Protein AF-A0A1X7SKE8-F1 (afdb_monomer_lite)

Secondary structure (DSSP, 8-state):
-HHHHHHHHHHHTT-----SSS-EEEEEEE--THHHHHHHHHHHHHHHHTSS--------------------PPPP---SS-EEEEEEETTEEEEEEE--GGG--SSEEEEEE-TT----SHHHHHHHHHTTTHHHHHHHHHHHHH-PPPTT-EEEEE--TT-SSSEEEEEEPPPP-TTS-HHHHHHHHHHHHHHHHHHHHHTT-SEEEE--TTSSTT---HHHHHHHHHHHHHHHHHHHHHHHHHHHHHHHHHHHHHHHHHHHHHHHHHHHHHHHHHHHHHHHHHHHHHHHHHHHHHHTT-

InterPro domains:
  IPR002589 Macro domain [PF01661] (110-228)
  IPR002589 Macro domain [PS51154] (81-252)
  IPR002589 Macro domain [SM00506] (93-229)
  IPR043472 Macro domain-like [G3DSA:3.40.220.10] (76-251)
  IPR043472 Macro domain-like [SSF52949] (91-240)

Organism: Amphimedon queenslandica (NCBI:txid400682)

Foldseek 3Di:
DVVVLVVCLVVLVVDDADQDLFFFKWKKFADDCPVVVVVVCVVVVVVVVVPDDDDDDDDDDDDDDDDDDDDDDDDDDDDDAPKDWDDLDDRIIIITHGGRQQADQFQEEEAQAAQQLPQCDGRSVVLCVQQVNPSVVFSNVCCVVPNTADQLAKDKTASHHRRNHGIYIYQHAAADDPVADLVNRLVSLLSSLLNSVVVCVVVRIRMYMYGLHCVHPSVRDSSSSVVSNVVSVSCVVCVVVVVVVVVVVVVVVVVVVVVVVVVVVVVVVVVVVVVVVVVVVVVVVVVVVVVVVVVVVVVVPD

Structure (mmCIF, N/CA/C/O backbone):
data_AF-A0A1X7SKE8-F1
#
_entry.id   AF-A0A1X7SKE8-F1
#
loop_
_atom_site.group_PDB
_atom_site.id
_atom_site.type_symbol
_atom_site.label_atom_id
_atom_site.label_alt_id
_atom_site.label_comp_id
_atom_site.label_asym_id
_atom_site.label_entity_id
_atom_site.label_seq_id
_atom_site.pdbx_PDB_ins_code
_atom_site.Cartn_x
_atom_site.Cartn_y
_atom_site.Cartn_z
_atom_site.occupancy
_atom_site.B_iso_or_equiv
_atom_site.auth_seq_id
_atom_site.auth_comp_id
_atom_site.auth_asym_id
_atom_site.auth_atom_id
_atom_site.pdbx_PDB_model_num
ATOM 1 N N . MET A 1 1 ? 3.198 -5.959 21.316 1.00 28.91 1 MET A N 1
ATOM 2 C CA . MET A 1 1 ? 3.581 -5.026 20.228 1.00 28.91 1 MET A CA 1
ATOM 3 C C . MET A 1 1 ? 4.973 -5.373 19.716 1.00 28.91 1 MET A C 1
ATOM 5 O O . MET A 1 1 ? 5.085 -5.680 18.539 1.00 28.91 1 MET A O 1
ATOM 9 N N . PHE A 1 2 ? 5.978 -5.430 20.598 1.00 26.42 2 PHE A N 1
ATOM 10 C CA . PHE A 1 2 ? 7.333 -5.898 20.276 1.00 26.42 2 PHE A CA 1
ATOM 11 C C . PHE A 1 2 ? 7.382 -7.365 19.814 1.00 26.42 2 PHE A C 1
ATOM 13 O O . PHE A 1 2 ? 7.941 -7.626 18.758 1.00 26.42 2 PHE A O 1
ATOM 20 N N . ASP A 1 3 ? 6.666 -8.281 20.477 1.00 30.03 3 ASP A N 1
ATOM 21 C CA . ASP A 1 3 ? 6.666 -9.711 20.098 1.00 30.03 3 ASP A CA 1
ATOM 22 C C . ASP A 1 3 ? 6.175 -9.982 18.666 1.00 30.03 3 ASP A C 1
ATOM 24 O O . ASP A 1 3 ? 6.665 -10.882 17.991 1.00 30.03 3 ASP A O 1
ATOM 28 N N . LEU A 1 4 ? 5.213 -9.184 18.180 1.00 35.88 4 LEU A N 1
ATOM 29 C CA . LEU A 1 4 ? 4.688 -9.324 16.821 1.00 35.88 4 LEU A CA 1
ATOM 30 C C . LEU A 1 4 ? 5.750 -8.876 15.808 1.00 35.88 4 LEU A C 1
ATOM 32 O O . LEU A 1 4 ? 6.005 -9.582 14.840 1.00 35.88 4 LEU A O 1
ATOM 36 N N . LEU A 1 5 ? 6.384 -7.723 16.054 1.00 36.19 5 LEU A N 1
ATOM 37 C CA . LEU A 1 5 ? 7.442 -7.166 15.206 1.00 36.19 5 LEU A CA 1
ATOM 38 C C . LEU A 1 5 ? 8.697 -8.048 15.189 1.00 36.19 5 LEU A C 1
ATOM 40 O O . LEU A 1 5 ? 9.302 -8.200 14.135 1.00 36.19 5 LEU A O 1
ATOM 44 N N . GLU A 1 6 ? 9.056 -8.681 16.306 1.00 37.75 6 GLU A N 1
ATOM 45 C CA . GLU A 1 6 ? 10.169 -9.635 16.369 1.00 37.75 6 GLU A CA 1
ATOM 46 C C . GLU A 1 6 ? 9.855 -10.951 15.642 1.00 37.75 6 GLU A C 1
ATOM 48 O O . GLU A 1 6 ? 10.679 -11.438 14.861 1.00 37.75 6 GLU A O 1
ATOM 53 N N . GLU A 1 7 ? 8.646 -11.503 15.817 1.00 41.84 7 GLU A N 1
ATOM 54 C CA . GLU A 1 7 ? 8.201 -12.690 15.074 1.00 41.84 7 GLU A CA 1
ATOM 55 C C . GLU A 1 7 ? 8.150 -12.412 13.560 1.00 41.84 7 GLU A C 1
ATOM 57 O O . GLU A 1 7 ? 8.514 -13.268 12.744 1.00 41.84 7 GLU A O 1
ATOM 62 N N . PHE A 1 8 ? 7.755 -11.194 13.178 1.00 44.44 8 PHE A N 1
ATOM 63 C CA . PHE A 1 8 ? 7.803 -10.719 11.801 1.00 44.44 8 PHE A CA 1
ATOM 64 C C . PHE A 1 8 ? 9.234 -10.554 11.297 1.00 44.44 8 PHE A C 1
ATOM 66 O O . PHE A 1 8 ? 9.556 -11.144 10.270 1.00 44.44 8 PHE A O 1
ATOM 73 N N . GLY A 1 9 ? 10.102 -9.834 12.011 1.00 37.94 9 GLY A N 1
ATOM 74 C CA . GLY A 1 9 ? 11.501 -9.609 11.636 1.00 37.94 9 GLY A CA 1
ATOM 75 C C . GLY A 1 9 ? 12.272 -10.916 11.416 1.00 37.94 9 GLY A C 1
ATOM 76 O O . GLY A 1 9 ? 13.023 -11.046 10.445 1.00 37.94 9 GLY A O 1
ATOM 77 N N . GLY A 1 10 ? 12.014 -11.932 12.248 1.00 40.81 10 GLY A N 1
ATOM 78 C CA . GLY A 1 10 ? 12.597 -13.270 12.109 1.00 40.81 10 GLY A CA 1
ATOM 79 C C . GLY A 1 10 ? 12.171 -14.012 10.834 1.00 40.81 10 GLY A C 1
ATOM 80 O O . GLY A 1 10 ? 13.018 -14.580 10.141 1.00 40.81 10 GLY A O 1
ATOM 81 N N . LYS A 1 11 ? 10.879 -13.982 10.480 1.00 43.53 11 LYS A N 1
ATOM 82 C CA . LYS A 1 11 ? 10.348 -14.602 9.241 1.00 43.53 11 LYS A CA 1
ATOM 83 C C . LYS A 1 11 ? 10.699 -13.787 7.993 1.00 43.53 11 LYS A C 1
ATOM 85 O O . LYS A 1 11 ? 10.886 -14.311 6.895 1.00 43.53 11 LYS A O 1
ATOM 90 N N . TYR A 1 12 ? 10.830 -12.484 8.176 1.00 41.91 12 TYR A N 1
ATOM 91 C CA . TYR A 1 12 ? 11.083 -11.508 7.139 1.00 41.91 12 TYR A CA 1
ATOM 92 C C . TYR A 1 12 ? 12.527 -11.526 6.626 1.00 41.91 12 TYR A C 1
ATOM 94 O O . TYR A 1 12 ? 12.744 -11.506 5.415 1.00 41.91 12 TYR A O 1
ATOM 102 N N . ASN A 1 13 ? 13.517 -11.687 7.508 1.00 38.66 13 ASN A N 1
ATOM 103 C CA . ASN A 1 13 ? 14.918 -11.858 7.102 1.00 38.66 13 ASN A CA 1
ATOM 104 C C . ASN A 1 13 ? 15.153 -13.120 6.245 1.00 38.66 13 ASN A C 1
ATOM 106 O O . ASN A 1 13 ? 16.160 -13.221 5.549 1.00 38.66 13 ASN A O 1
ATOM 110 N N . GLN A 1 14 ? 14.204 -14.063 6.235 1.00 37.91 14 GLN A N 1
ATOM 111 C CA . GLN A 1 14 ? 14.220 -15.255 5.378 1.00 37.91 14 GLN A CA 1
ATOM 112 C C . GLN A 1 14 ? 13.554 -15.012 4.005 1.00 37.91 14 GLN A C 1
ATOM 114 O O . GLN A 1 14 ? 13.498 -15.898 3.142 1.00 37.91 14 GLN A O 1
ATOM 119 N N . CYS A 1 15 ? 13.035 -13.804 3.758 1.00 35.53 15 CYS A N 1
ATOM 120 C CA . CYS A 1 15 ? 12.368 -13.444 2.515 1.00 35.53 15 CYS A CA 1
ATOM 121 C C . CYS A 1 15 ? 13.351 -12.953 1.445 1.00 35.53 15 CYS A C 1
ATOM 123 O O . CYS A 1 15 ? 13.659 -11.771 1.330 1.00 35.53 15 CYS A O 1
ATOM 125 N N . HIS A 1 16 ? 13.767 -13.857 0.556 1.00 36.00 16 HIS A N 1
ATOM 126 C CA . HIS A 1 16 ? 14.410 -13.462 -0.699 1.00 36.00 16 HIS A CA 1
ATOM 127 C C . HIS A 1 16 ? 13.396 -12.793 -1.643 1.00 36.00 16 HIS A C 1
ATOM 129 O O . HIS A 1 16 ? 12.552 -13.463 -2.250 1.00 36.00 16 HIS A O 1
ATOM 135 N N . PHE A 1 17 ? 13.498 -11.469 -1.788 1.00 38.03 17 PHE A N 1
ATOM 136 C CA . PHE A 1 17 ? 12.816 -10.700 -2.829 1.00 38.03 17 PHE A CA 1
ATOM 137 C C . PHE A 1 17 ? 13.559 -10.879 -4.156 1.00 38.03 17 PHE A C 1
ATOM 139 O O . PHE A 1 17 ? 14.723 -10.501 -4.283 1.00 38.03 17 PHE A O 1
ATOM 146 N N . SER A 1 18 ? 12.915 -11.500 -5.139 1.00 30.84 18 SER A N 1
ATOM 147 C CA . SER A 1 18 ? 13.420 -11.619 -6.511 1.00 30.84 18 SER A CA 1
ATOM 148 C C . SER A 1 18 ? 12.557 -10.736 -7.410 1.00 30.84 18 SER A C 1
ATOM 150 O O . SER A 1 18 ? 11.335 -10.711 -7.261 1.00 30.84 18 SER A O 1
ATOM 152 N N . CYS A 1 19 ? 13.209 -9.977 -8.288 1.00 35.41 19 CYS A N 1
ATOM 153 C CA . CYS A 1 19 ? 12.626 -8.900 -9.089 1.00 35.41 19 CYS A CA 1
ATOM 154 C C . CYS A 1 19 ? 12.130 -9.370 -10.460 1.00 35.41 19 CYS A C 1
ATOM 156 O O . CYS A 1 19 ? 12.255 -8.638 -11.434 1.00 35.41 19 CYS A O 1
ATOM 158 N N . ASP A 1 20 ? 11.561 -10.569 -10.516 1.00 31.12 20 ASP A N 1
ATOM 159 C CA . ASP A 1 20 ? 10.885 -11.085 -11.705 1.00 31.12 20 ASP A CA 1
ATOM 160 C C . ASP A 1 20 ? 9.368 -11.080 -11.512 1.00 31.12 20 ASP A C 1
ATOM 162 O O . ASP A 1 20 ? 8.872 -10.896 -10.399 1.00 31.12 20 ASP A O 1
ATOM 166 N N . GLU A 1 21 ? 8.631 -11.364 -12.591 1.00 34.34 21 GLU A N 1
ATOM 167 C CA . GLU A 1 21 ? 7.167 -11.557 -12.674 1.00 34.34 21 GLU A CA 1
ATOM 168 C C . GLU A 1 21 ? 6.564 -12.438 -11.545 1.00 34.34 21 GLU A C 1
ATOM 170 O O . GLU A 1 21 ? 5.356 -12.459 -11.334 1.00 34.34 21 GLU A O 1
ATOM 175 N N . LYS A 1 22 ? 7.409 -13.139 -10.774 1.00 31.89 22 LYS A N 1
ATOM 176 C CA . LYS A 1 22 ? 7.117 -13.936 -9.571 1.00 31.89 22 LYS A CA 1
ATOM 177 C C . LYS A 1 22 ? 7.475 -13.193 -8.270 1.00 31.89 22 LYS A C 1
ATOM 179 O O . LYS A 1 22 ? 8.206 -13.737 -7.429 1.00 31.89 22 LYS A O 1
ATOM 184 N N . ALA A 1 23 ? 6.992 -11.961 -8.110 1.00 33.59 23 ALA A N 1
ATOM 185 C CA . ALA A 1 23 ? 7.205 -11.166 -6.902 1.00 33.59 23 ALA A CA 1
ATOM 186 C C . ALA A 1 23 ? 6.620 -11.859 -5.653 1.00 33.59 23 ALA A C 1
ATOM 188 O O . ALA A 1 23 ? 5.683 -12.653 -5.723 1.00 33.59 23 ALA A O 1
ATOM 189 N N . ARG A 1 24 ? 7.166 -11.578 -4.464 1.00 39.31 24 ARG A N 1
ATOM 190 C CA . ARG A 1 24 ? 6.436 -11.904 -3.235 1.00 39.31 24 ARG A CA 1
ATOM 191 C C . ARG A 1 24 ? 5.356 -10.844 -3.038 1.00 39.31 24 ARG A C 1
ATOM 193 O O . ARG A 1 24 ? 5.670 -9.670 -2.876 1.00 39.31 24 ARG A O 1
ATOM 200 N N . VAL A 1 25 ? 4.108 -11.271 -3.145 1.00 42.34 25 VAL A N 1
ATOM 201 C CA . VAL A 1 25 ? 2.903 -10.472 -2.987 1.00 42.34 25 VAL A CA 1
ATOM 202 C C . VAL A 1 25 ? 2.516 -10.461 -1.517 1.00 42.34 25 VAL A C 1
ATOM 204 O O . VAL A 1 25 ? 2.346 -11.516 -0.896 1.00 42.34 25 VAL A O 1
ATOM 207 N N . VAL A 1 26 ? 2.325 -9.263 -0.978 1.00 45.09 26 VAL A N 1
ATOM 208 C CA . VAL A 1 26 ? 1.624 -9.082 0.289 1.00 45.09 26 VAL A CA 1
ATOM 209 C C . VAL A 1 26 ? 0.155 -8.857 -0.049 1.00 45.09 26 VAL A C 1
ATOM 211 O O . VAL A 1 26 ? -0.231 -7.788 -0.515 1.00 45.09 26 VAL A O 1
ATOM 214 N N . LYS A 1 27 ? -0.669 -9.891 0.128 1.00 42.09 27 LYS A N 1
ATOM 215 C CA . LYS A 1 27 ? -2.122 -9.809 -0.030 1.00 42.09 27 LYS A CA 1
ATOM 216 C C . LYS A 1 27 ? -2.736 -9.482 1.323 1.00 42.09 27 LYS A C 1
ATOM 218 O O . LYS A 1 27 ? -2.709 -10.303 2.241 1.00 42.09 27 LYS A O 1
ATOM 223 N N . ILE A 1 28 ? -3.327 -8.303 1.425 1.00 47.75 28 ILE A N 1
ATOM 224 C CA . ILE A 1 28 ? -4.231 -7.955 2.512 1.00 47.75 28 ILE A CA 1
ATOM 225 C C . ILE A 1 28 ? -5.622 -8.430 2.106 1.00 47.75 28 ILE A C 1
ATOM 227 O O . ILE A 1 28 ? -6.115 -8.089 1.031 1.00 47.75 28 ILE A O 1
ATOM 231 N N . VAL A 1 29 ? -6.249 -9.238 2.957 1.00 35.53 29 VAL A N 1
ATOM 232 C CA . VAL A 1 29 ? -7.683 -9.534 2.881 1.00 35.53 29 VAL A CA 1
ATOM 233 C C . VAL A 1 29 ? -8.324 -8.888 4.105 1.00 35.53 29 VAL A C 1
ATOM 235 O O . VAL A 1 29 ? -8.067 -9.295 5.236 1.00 35.53 29 VAL A O 1
ATOM 238 N N . SER A 1 30 ? -9.126 -7.865 3.860 1.00 30.94 30 SER A N 1
ATOM 239 C CA . SER A 1 30 ? -9.882 -7.046 4.803 1.00 30.94 30 SER A CA 1
ATOM 240 C C . SER A 1 30 ? -11.360 -7.005 4.381 1.00 30.94 30 SER A C 1
ATOM 242 O O . SER A 1 30 ? -11.772 -6.184 3.580 1.00 30.94 30 SER A O 1
ATOM 244 N N . MET A 1 31 ? -12.210 -7.898 4.889 1.00 29.83 31 MET A N 1
ATOM 245 C CA . MET A 1 31 ? -13.669 -7.831 4.654 1.00 29.83 31 MET A CA 1
ATOM 246 C C . MET A 1 31 ? -14.382 -7.920 6.008 1.00 29.83 31 MET A C 1
ATOM 248 O O . MET A 1 31 ? -14.026 -8.786 6.795 1.00 29.83 31 MET A O 1
ATOM 252 N N . SER A 1 32 ? -15.401 -7.137 6.388 1.00 30.25 32 SER A N 1
ATOM 253 C CA . SER A 1 32 ? -16.322 -6.241 5.674 1.00 30.25 32 SER A CA 1
ATOM 254 C C . SER A 1 32 ? -16.848 -5.144 6.620 1.00 30.25 32 SER A C 1
ATOM 256 O O . SER A 1 32 ? -17.012 -5.376 7.820 1.00 30.25 32 SER A O 1
ATOM 258 N N . SER A 1 33 ? -17.266 -4.016 6.040 1.00 39.44 33 SER A N 1
ATOM 259 C CA . SER A 1 33 ? -18.026 -2.914 6.663 1.00 39.44 33 SER A CA 1
ATOM 260 C C . SER A 1 33 ? -19.335 -3.327 7.372 1.00 39.44 33 SER A C 1
ATOM 262 O O . SER A 1 33 ? -19.957 -2.491 8.009 1.00 39.44 33 SER A O 1
ATOM 264 N N . ARG A 1 34 ? -19.770 -4.600 7.345 1.00 33.16 34 ARG A N 1
ATOM 265 C CA . ARG A 1 34 ? -21.007 -5.037 8.029 1.00 33.16 34 ARG A CA 1
ATOM 266 C C . ARG A 1 34 ? -20.890 -5.066 9.549 1.00 33.16 34 ARG A C 1
ATOM 268 O O . ARG A 1 34 ? -21.884 -4.812 10.219 1.00 33.16 34 ARG A O 1
ATOM 275 N N . GLN A 1 35 ? -19.705 -5.347 10.094 1.00 33.34 35 GLN A N 1
ATOM 276 C CA . GLN A 1 35 ? -19.490 -5.268 11.545 1.00 33.34 35 GLN A CA 1
ATOM 277 C C . GLN A 1 35 ? -19.329 -3.817 12.015 1.00 33.34 35 GLN A C 1
ATOM 279 O O . GLN A 1 35 ? -19.747 -3.503 13.123 1.00 33.34 35 GLN A O 1
ATOM 284 N N . PHE A 1 36 ? -18.825 -2.928 11.151 1.00 31.19 36 PHE A N 1
ATOM 285 C CA . PHE A 1 36 ? -18.771 -1.487 11.401 1.00 31.19 36 PHE A CA 1
ATOM 286 C C . PHE A 1 36 ? -20.164 -0.848 11.320 1.00 31.19 36 PHE A C 1
ATOM 288 O O . PHE A 1 36 ? -20.538 -0.108 12.219 1.00 31.19 36 PHE A O 1
ATOM 295 N N . ASP A 1 37 ? -20.984 -1.215 10.330 1.00 36.59 37 ASP A N 1
ATOM 296 C CA . ASP A 1 37 ? -22.371 -0.749 10.221 1.00 36.59 37 ASP A CA 1
ATOM 297 C C . ASP A 1 37 ? -23.258 -1.321 11.340 1.00 36.59 37 ASP A C 1
ATOM 299 O O . ASP A 1 37 ? -24.112 -0.607 11.854 1.00 36.59 37 ASP A O 1
ATOM 303 N N . GLN A 1 38 ? -23.039 -2.569 11.785 1.00 33.25 38 GLN A N 1
ATOM 304 C CA . GLN A 1 38 ? -23.722 -3.130 12.963 1.00 33.25 38 GLN A CA 1
ATOM 305 C C . GLN A 1 38 ? -23.263 -2.488 14.274 1.00 33.25 38 GLN A C 1
ATOM 307 O O . GLN A 1 38 ? -24.112 -2.201 15.109 1.00 33.25 38 GLN A O 1
ATOM 312 N N . ALA A 1 39 ? -21.963 -2.240 14.466 1.00 33.50 39 ALA A N 1
ATOM 313 C CA . ALA A 1 39 ? -21.454 -1.556 15.656 1.00 33.50 39 ALA A CA 1
ATOM 314 C C . ALA A 1 39 ? -21.922 -0.096 15.694 1.00 33.50 39 ALA A C 1
ATOM 316 O O . ALA A 1 39 ? -22.431 0.355 16.713 1.00 33.50 39 ALA A O 1
ATOM 317 N N . ARG A 1 40 ? -21.863 0.614 14.563 1.00 35.94 40 ARG A N 1
ATOM 318 C CA . ARG A 1 40 ? -22.383 1.976 14.411 1.00 35.94 40 ARG A CA 1
ATOM 319 C C . ARG A 1 40 ? -23.893 2.023 14.616 1.00 35.94 40 ARG A C 1
ATOM 321 O O . ARG A 1 40 ? -24.355 2.906 15.324 1.00 35.94 40 ARG A O 1
ATOM 328 N N . LYS A 1 41 ? -24.659 1.065 14.083 1.00 37.09 41 LYS A N 1
ATOM 329 C CA . LYS A 1 41 ? -26.106 0.951 14.323 1.00 37.09 41 LYS A CA 1
ATOM 330 C C . LYS A 1 41 ? -26.420 0.639 15.790 1.00 37.09 41 LYS A C 1
ATOM 332 O O . LYS A 1 41 ? -27.247 1.320 16.363 1.00 37.09 41 LYS A O 1
ATOM 337 N N . LEU A 1 42 ? -25.695 -0.274 16.439 1.00 36.72 42 LEU A N 1
ATOM 338 C CA . LEU A 1 42 ? -25.847 -0.576 17.873 1.00 36.72 42 LEU A CA 1
ATOM 339 C C . LEU A 1 42 ? -25.483 0.608 18.782 1.00 36.72 42 LEU A C 1
ATOM 341 O O . LEU A 1 42 ? -26.086 0.775 19.838 1.00 36.72 42 LEU A O 1
ATOM 345 N N . ILE A 1 43 ? -24.505 1.424 18.385 1.00 38.22 43 ILE A N 1
ATOM 346 C CA . ILE A 1 43 ? -24.118 2.652 19.093 1.00 38.22 43 ILE A CA 1
ATOM 347 C C . ILE A 1 43 ? -25.151 3.760 18.845 1.00 38.22 43 ILE A C 1
ATOM 349 O O . ILE A 1 43 ? -25.570 4.421 19.787 1.00 38.22 43 ILE A O 1
ATOM 353 N N . THR A 1 44 ? -25.629 3.920 17.608 1.00 38.03 44 THR A N 1
ATOM 354 C CA . THR A 1 44 ? -26.649 4.924 17.249 1.00 38.03 44 THR A CA 1
ATOM 355 C C . THR A 1 44 ? -28.008 4.590 17.880 1.00 38.03 44 THR A C 1
ATOM 357 O O . THR A 1 44 ? -28.675 5.483 18.391 1.00 38.03 44 THR A O 1
ATOM 360 N N . ASP A 1 45 ? -28.381 3.308 17.929 1.00 40.97 45 ASP A N 1
ATOM 361 C CA . ASP A 1 45 ? -29.610 2.817 18.565 1.00 40.97 45 ASP A CA 1
ATOM 362 C C . ASP A 1 45 ? -29.537 2.942 20.102 1.00 40.97 45 ASP A C 1
ATOM 364 O O . ASP A 1 45 ? -30.551 3.205 20.744 1.00 40.97 45 ASP A O 1
ATOM 368 N N . ARG A 1 46 ? -28.341 2.830 20.709 1.00 39.69 46 ARG A N 1
ATOM 369 C CA . ARG A 1 46 ? -28.128 3.114 22.144 1.00 39.69 46 ARG A CA 1
ATOM 370 C C . ARG A 1 46 ? -28.222 4.602 22.472 1.00 39.69 46 ARG A C 1
ATOM 372 O O . ARG A 1 46 ? -28.877 4.949 23.444 1.00 39.69 46 ARG A O 1
ATOM 379 N N . LEU A 1 47 ? -27.649 5.467 21.636 1.00 38.03 47 LEU A N 1
ATOM 380 C CA . LEU A 1 47 ? -27.733 6.925 21.795 1.00 38.03 47 LEU A CA 1
ATOM 381 C C . LEU A 1 47 ? -29.154 7.466 21.540 1.00 38.03 47 LEU A C 1
ATOM 383 O O . LEU A 1 47 ? -29.541 8.481 22.111 1.00 38.03 47 LEU A O 1
ATOM 387 N N . ALA A 1 48 ? -29.953 6.785 20.711 1.00 41.31 48 ALA A N 1
ATOM 388 C CA . ALA A 1 48 ? -31.373 7.092 20.523 1.00 41.31 48 ALA A CA 1
ATOM 389 C C . ALA A 1 48 ? -32.269 6.521 21.643 1.00 41.31 48 ALA A C 1
ATOM 391 O O . ALA A 1 48 ? -33.341 7.066 21.904 1.00 41.31 48 ALA A O 1
ATOM 392 N N . GLY A 1 49 ? -31.830 5.447 22.309 1.00 37.19 49 GLY A N 1
ATOM 393 C CA . GLY A 1 49 ? -32.540 4.782 23.406 1.00 37.19 49 GLY A CA 1
ATOM 394 C C . GLY A 1 49 ? -32.413 5.463 24.775 1.00 37.19 49 GLY A C 1
ATOM 395 O O . GLY A 1 49 ? -33.203 5.170 25.664 1.00 37.19 49 GLY A O 1
ATOM 396 N N . GLU A 1 50 ? -31.496 6.418 24.953 1.00 38.41 50 GLU A N 1
ATOM 397 C CA . GLU A 1 50 ? -31.327 7.176 26.211 1.00 38.41 50 GLU A CA 1
ATOM 398 C C . GLU A 1 50 ? -32.389 8.276 26.432 1.00 38.41 50 GLU A C 1
ATOM 400 O O . GLU A 1 50 ? -32.279 9.104 27.335 1.00 38.41 50 GLU A O 1
ATOM 405 N N . LYS A 1 51 ? -33.479 8.254 25.654 1.00 38.03 51 LYS A N 1
ATOM 406 C CA . LYS A 1 51 ? -34.718 8.981 25.955 1.00 38.03 51 LYS A CA 1
ATOM 407 C C . LYS A 1 51 ? -35.888 8.036 26.228 1.00 38.03 51 LYS A C 1
ATOM 409 O O . LYS A 1 51 ? -36.945 8.225 25.641 1.00 38.03 51 LYS A O 1
ATOM 414 N N . GLN A 1 52 ? -35.744 7.062 27.124 1.00 33.50 52 GLN A N 1
ATOM 415 C CA . GLN A 1 52 ? -36.865 6.637 27.971 1.00 33.50 52 GLN A CA 1
ATOM 416 C C . GLN A 1 52 ? -36.436 5.679 29.088 1.00 33.50 52 GLN A C 1
ATOM 418 O O . GLN A 1 52 ? -35.788 4.668 28.854 1.00 33.50 52 GLN A O 1
ATOM 423 N N . GLU A 1 53 ? -36.918 6.021 30.284 1.00 31.05 53 GLU A N 1
ATOM 424 C CA . GLU A 1 53 ? -37.251 5.123 31.396 1.00 31.05 53 GLU A CA 1
ATOM 425 C C . GLU A 1 53 ? -36.124 4.660 32.331 1.00 31.05 53 GLU A C 1
ATOM 427 O O . GLU A 1 53 ? -35.605 3.548 32.299 1.00 31.05 53 GLU A O 1
ATOM 432 N N . ASP A 1 54 ? -35.895 5.532 33.314 1.00 29.44 54 ASP A N 1
ATOM 433 C CA . ASP A 1 54 ? -35.945 5.167 34.730 1.00 29.44 54 ASP A CA 1
ATOM 434 C C . ASP A 1 54 ? -37.174 4.282 35.039 1.00 29.44 54 ASP A C 1
ATOM 436 O O . ASP A 1 54 ? -38.312 4.720 34.845 1.00 29.44 54 ASP A O 1
ATOM 440 N N . LYS A 1 55 ? -36.943 3.051 35.523 1.00 33.19 55 LYS A N 1
ATOM 441 C CA . LYS A 1 55 ? -37.440 2.557 36.827 1.00 33.19 55 LYS A CA 1
ATOM 442 C C . LYS A 1 55 ? -37.198 1.058 37.034 1.00 33.19 55 LYS A C 1
ATOM 444 O O . LYS A 1 55 ? -37.742 0.229 36.317 1.00 33.19 55 LYS A O 1
ATOM 449 N N . THR A 1 56 ? -36.534 0.757 38.160 1.00 29.31 56 THR A N 1
ATOM 450 C CA . THR A 1 56 ? -36.713 -0.419 39.055 1.00 29.31 56 THR A CA 1
ATOM 451 C C . THR A 1 56 ? -36.508 -1.824 38.456 1.00 29.31 56 THR A C 1
ATOM 453 O O . THR A 1 56 ? -37.117 -2.191 37.472 1.00 29.31 56 THR A O 1
ATOM 456 N N . GLY A 1 57 ? -35.751 -2.765 39.017 1.00 28.28 57 GLY A N 1
ATOM 457 C CA . GLY A 1 57 ? -35.213 -2.953 40.357 1.00 28.28 57 GLY A CA 1
ATOM 458 C C . GLY A 1 57 ? -35.258 -4.456 40.705 1.00 28.28 57 GLY A C 1
ATOM 459 O O . GLY A 1 57 ? -36.237 -5.127 40.398 1.00 28.28 57 GLY A O 1
ATOM 460 N N . LYS A 1 58 ? -34.224 -4.921 41.424 1.00 30.28 58 LYS A N 1
ATOM 461 C CA . LYS A 1 58 ? -34.096 -6.166 42.227 1.00 30.28 58 LYS A CA 1
ATOM 462 C C . LYS A 1 58 ? -33.646 -7.493 41.570 1.00 30.28 58 LYS A C 1
ATOM 464 O O . LYS A 1 58 ? -34.426 -8.243 41.003 1.00 30.28 58 LYS A O 1
ATOM 469 N N . ASN A 1 59 ? -32.373 -7.799 41.860 1.00 28.14 59 ASN A N 1
ATOM 470 C CA . ASN A 1 59 ? -31.781 -9.004 42.478 1.00 28.14 59 ASN A CA 1
ATOM 471 C C . ASN A 1 59 ? -32.334 -10.409 42.176 1.00 28.14 59 ASN A C 1
ATOM 473 O O . ASN A 1 59 ? -33.471 -10.718 42.526 1.00 28.14 59 ASN A O 1
ATOM 477 N N . LYS A 1 60 ? -31.405 -11.330 41.860 1.00 30.20 60 LYS A N 1
ATOM 478 C CA . LYS A 1 60 ? -31.076 -12.475 42.739 1.00 30.20 60 LYS A CA 1
ATOM 479 C C . LYS A 1 60 ? -29.732 -13.135 42.394 1.00 30.20 60 LYS A C 1
ATOM 481 O O . LYS A 1 60 ? -29.318 -13.186 41.243 1.00 30.20 60 LYS A O 1
ATOM 486 N N . GLU A 1 61 ? -29.082 -13.602 43.455 1.00 26.78 61 GLU A N 1
ATOM 487 C CA . GLU A 1 61 ? -27.782 -14.271 43.539 1.00 26.78 61 GLU A CA 1
ATOM 488 C C . GLU A 1 61 ? -27.757 -15.675 42.906 1.00 26.78 61 GLU A C 1
ATOM 490 O O . GLU A 1 61 ? -28.774 -16.366 42.857 1.00 26.78 61 GLU A O 1
ATOM 495 N N . GLY A 1 62 ? -26.556 -16.141 42.538 1.00 27.27 62 GLY A N 1
ATOM 496 C CA . GLY A 1 62 ? -26.269 -17.542 42.210 1.00 27.27 62 GLY A CA 1
ATOM 497 C C . GLY A 1 62 ? -24.764 -17.821 42.101 1.00 27.27 62 GLY A C 1
ATOM 498 O O . GLY A 1 62 ? -24.092 -17.286 41.229 1.00 27.27 62 GLY A O 1
ATOM 499 N N . LYS A 1 63 ? -24.249 -18.636 43.029 1.00 26.70 63 LYS A N 1
ATOM 500 C CA . LYS A 1 63 ? -22.839 -18.983 43.303 1.00 26.70 63 LYS A CA 1
ATOM 501 C C . LYS A 1 63 ? -22.153 -19.894 42.265 1.00 26.70 63 LYS A C 1
ATOM 503 O O . LYS A 1 63 ? -22.790 -20.779 41.709 1.00 26.70 63 LYS A O 1
ATOM 508 N N . GLY A 1 64 ? -20.811 -19.820 42.268 1.00 23.91 64 GLY A N 1
ATOM 509 C CA . GLY A 1 64 ? -19.864 -20.939 42.066 1.00 23.91 64 GLY A CA 1
ATOM 510 C C . GLY A 1 64 ? -19.307 -21.064 40.643 1.00 23.91 64 GLY A C 1
ATOM 511 O O . GLY A 1 64 ? -20.054 -20.976 39.686 1.00 23.91 64 GLY A O 1
ATOM 512 N N . GLY A 1 65 ? -18.021 -21.282 40.377 1.00 24.11 65 GLY A N 1
ATOM 513 C CA . GLY A 1 65 ? -16.832 -21.544 41.183 1.00 24.11 65 GLY A CA 1
ATOM 514 C C . GLY A 1 65 ? -15.714 -22.031 40.238 1.00 24.11 65 GLY A C 1
ATOM 515 O O . GLY A 1 65 ? -16.002 -22.499 39.141 1.00 24.11 65 GLY A O 1
ATOM 516 N N . GLY A 1 66 ? -14.452 -21.951 40.673 1.00 24.48 66 GLY A N 1
ATOM 517 C CA . GLY A 1 66 ? -13.338 -22.718 40.093 1.00 24.48 66 GLY A CA 1
ATOM 518 C C . GLY A 1 66 ? -12.426 -21.962 39.121 1.00 24.48 66 GLY A C 1
ATOM 519 O O . GLY A 1 66 ? -12.706 -21.854 37.933 1.00 24.48 66 GLY A O 1
ATOM 520 N N . GLY A 1 67 ? -11.283 -21.493 39.625 1.00 25.22 67 GLY A N 1
ATOM 521 C CA . GLY A 1 67 ? -10.195 -20.963 38.805 1.00 25.22 67 GLY A CA 1
ATOM 522 C C . GLY A 1 67 ? -9.239 -22.037 38.272 1.00 25.22 67 GLY A C 1
ATOM 523 O O . GLY A 1 67 ? -9.124 -23.114 38.853 1.00 25.22 67 GLY A O 1
ATOM 524 N N . LYS A 1 68 ? -8.505 -21.694 37.204 1.00 26.52 68 LYS A N 1
ATOM 525 C CA . LYS A 1 68 ? -7.052 -21.915 37.028 1.00 26.52 68 LYS A CA 1
ATOM 526 C C . LYS A 1 68 ? -6.587 -21.419 35.649 1.00 26.52 68 LYS A C 1
ATOM 528 O O . LYS A 1 68 ? -6.996 -21.970 34.639 1.00 26.52 68 LYS A O 1
ATOM 533 N N . GLY A 1 69 ? -5.676 -20.441 35.665 1.00 27.58 69 GLY A N 1
ATOM 534 C CA . GLY A 1 69 ? -4.368 -20.495 34.989 1.00 27.58 69 GLY A CA 1
ATOM 535 C C . GLY A 1 69 ? -4.288 -20.400 33.451 1.00 27.58 69 GLY A C 1
ATOM 536 O O . GLY A 1 69 ? -4.929 -21.185 32.762 1.00 27.58 69 GLY A O 1
ATOM 537 N N . PRO A 1 70 ? -3.442 -19.507 32.898 1.00 35.84 70 PRO A N 1
ATOM 538 C CA . PRO A 1 70 ? -3.399 -19.176 31.476 1.00 35.84 70 PRO A CA 1
ATOM 539 C C . PRO A 1 70 ? -2.475 -20.100 30.664 1.00 35.84 70 PRO A C 1
ATOM 541 O O . PRO A 1 70 ? -1.546 -20.706 31.193 1.00 35.84 70 PRO A O 1
ATOM 544 N N . GLY A 1 71 ? -2.683 -20.121 29.345 1.00 27.19 71 GLY A N 1
ATOM 545 C CA . GLY A 1 71 ? -1.675 -20.551 28.375 1.00 27.19 71 GLY A CA 1
ATOM 546 C C . GLY A 1 71 ? -2.119 -21.691 27.463 1.00 27.19 71 GLY A C 1
ATOM 547 O O . GLY A 1 71 ? -2.266 -22.830 27.899 1.00 27.19 71 GLY A O 1
ATOM 548 N N . LYS A 1 72 ? -2.253 -21.389 26.166 1.00 29.52 72 LYS A N 1
ATOM 549 C CA . LYS A 1 72 ? -1.786 -22.242 25.060 1.00 29.52 72 LYS A CA 1
ATOM 550 C C . LYS A 1 72 ? -1.809 -21.439 23.763 1.00 29.52 72 LYS A C 1
ATOM 552 O O . LYS A 1 72 ? -2.845 -20.924 23.355 1.00 29.52 72 LYS A O 1
ATOM 557 N N . GLY A 1 73 ? -0.610 -21.292 23.206 1.00 26.16 73 GLY A N 1
ATOM 558 C CA . GLY A 1 73 ? -0.281 -20.419 22.094 1.00 26.16 73 GLY A CA 1
ATOM 559 C C . GLY A 1 73 ? -0.911 -20.804 20.762 1.00 26.16 73 GLY A C 1
ATOM 560 O O . GLY A 1 73 ? -1.549 -21.848 20.598 1.00 26.16 73 GLY A O 1
ATOM 561 N N . ALA A 1 74 ? -0.706 -19.894 19.816 1.00 27.84 74 ALA A N 1
ATOM 562 C CA . ALA A 1 74 ? -1.085 -20.017 18.423 1.00 27.84 74 ALA A CA 1
ATOM 563 C C . ALA A 1 74 ? -0.675 -21.384 17.848 1.00 27.84 74 ALA A C 1
ATOM 565 O O . ALA A 1 74 ? 0.476 -21.809 17.949 1.00 27.84 74 ALA A O 1
ATOM 566 N N . LYS A 1 75 ? -1.636 -22.085 17.239 1.00 25.94 75 LYS A N 1
ATOM 567 C CA . LYS A 1 75 ? -1.390 -23.332 16.508 1.00 25.94 75 LYS A CA 1
ATOM 568 C C . LYS A 1 75 ? -0.983 -23.012 15.072 1.00 25.94 75 LYS A C 1
ATOM 570 O O . LYS A 1 75 ? -1.751 -22.403 14.333 1.00 25.94 75 LYS A O 1
ATOM 575 N N . ILE A 1 76 ? 0.197 -23.482 14.682 1.00 32.50 76 ILE A N 1
ATOM 576 C CA . ILE A 1 76 ? 0.714 -23.444 13.312 1.00 32.50 76 ILE A CA 1
ATOM 577 C C . ILE A 1 76 ? 0.318 -24.751 12.614 1.00 32.50 76 ILE A C 1
ATOM 579 O O . ILE A 1 76 ? 0.514 -25.835 13.162 1.00 32.50 76 ILE A O 1
ATOM 583 N N . SER A 1 77 ? -0.226 -24.661 11.400 1.00 28.50 77 SER A N 1
ATOM 584 C CA . SER A 1 77 ? -0.393 -25.805 10.500 1.00 28.50 77 SER A CA 1
ATOM 585 C C . SER A 1 77 ? 0.353 -25.509 9.205 1.00 28.50 77 SER A C 1
ATOM 587 O O . SER A 1 77 ? 0.004 -24.581 8.478 1.00 28.50 77 SER A O 1
ATOM 589 N N . THR A 1 78 ? 1.415 -26.267 8.946 1.00 27.23 78 THR A N 1
ATOM 590 C CA . THR A 1 78 ? 2.229 -26.183 7.735 1.00 27.23 78 THR A CA 1
ATOM 591 C C . THR A 1 78 ? 1.745 -27.218 6.726 1.00 27.23 78 THR A C 1
ATOM 593 O O . THR A 1 78 ? 1.857 -28.420 6.956 1.00 27.23 78 THR A O 1
ATOM 596 N N . LYS A 1 79 ? 1.241 -26.769 5.571 1.00 27.11 79 LYS A N 1
ATOM 597 C CA . LYS A 1 79 ? 1.237 -27.583 4.350 1.00 27.11 79 LYS A CA 1
ATOM 598 C C . LYS A 1 79 ? 1.649 -26.748 3.139 1.00 27.11 79 LYS A C 1
ATOM 600 O O . LYS A 1 79 ? 1.336 -25.571 3.016 1.00 27.11 79 LYS A O 1
ATOM 605 N N . THR A 1 80 ? 2.427 -27.426 2.310 1.00 30.69 80 THR A N 1
ATOM 606 C CA . THR A 1 80 ? 3.214 -27.045 1.134 1.00 30.69 80 THR A CA 1
ATOM 607 C C . THR A 1 80 ? 2.508 -26.153 0.108 1.00 30.69 80 THR A C 1
ATOM 609 O O . THR A 1 80 ? 1.432 -26.487 -0.378 1.00 30.69 80 THR A O 1
ATOM 612 N N . GLY A 1 81 ? 3.196 -25.064 -0.255 1.00 37.62 81 GLY A N 1
ATOM 613 C CA . GLY A 1 81 ? 2.761 -23.983 -1.146 1.00 37.62 81 GLY A CA 1
ATOM 614 C C . GLY A 1 81 ? 3.004 -22.651 -0.436 1.00 37.62 81 GLY A C 1
ATOM 615 O O . GLY A 1 81 ? 2.090 -22.143 0.195 1.00 37.62 81 GLY A O 1
ATOM 616 N N . SER A 1 82 ? 4.255 -22.166 -0.424 1.00 49.12 82 SER A N 1
ATOM 617 C CA . SER A 1 82 ? 4.827 -21.217 0.559 1.00 49.12 82 SER A CA 1
ATOM 618 C C . SER A 1 82 ? 4.123 -19.847 0.629 1.00 49.12 82 SER A C 1
ATOM 620 O O . SER A 1 82 ? 4.620 -18.836 0.126 1.00 49.12 82 SER A O 1
ATOM 622 N N . SER A 1 83 ? 2.943 -19.830 1.233 1.00 49.72 83 SER A N 1
ATOM 623 C CA . SER A 1 83 ? 2.164 -18.659 1.592 1.00 49.72 83 SER A CA 1
ATOM 624 C C . SER A 1 83 ? 2.046 -18.668 3.104 1.00 49.72 83 SER A C 1
ATOM 626 O O . SER A 1 83 ? 1.423 -19.559 3.678 1.00 49.72 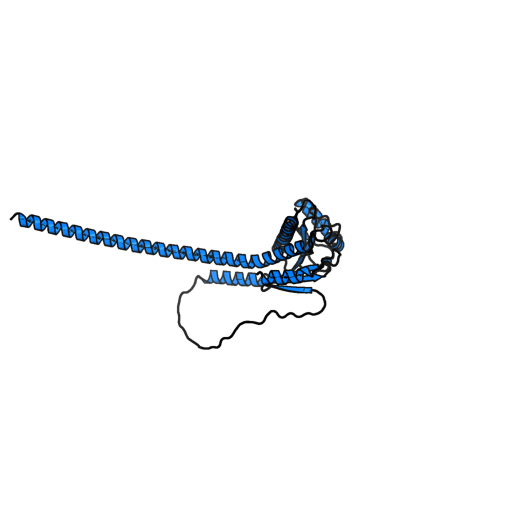83 SER A O 1
ATOM 628 N N . GLU A 1 84 ? 2.632 -17.671 3.746 1.00 56.50 84 GLU A N 1
ATOM 629 C CA . GLU A 1 84 ? 2.492 -17.462 5.175 1.00 56.50 84 GLU A CA 1
ATOM 630 C C . GLU A 1 84 ? 1.328 -16.518 5.425 1.00 56.50 84 GLU A C 1
ATOM 632 O O . GLU A 1 84 ? 1.152 -15.494 4.765 1.00 56.50 84 GLU A O 1
ATOM 637 N N . VAL A 1 85 ? 0.482 -16.908 6.364 1.00 60.41 85 VAL A N 1
ATOM 638 C CA . VAL A 1 85 ? -0.704 -16.163 6.749 1.00 60.41 85 VAL A CA 1
ATOM 639 C C . VAL A 1 85 ? -0.502 -15.701 8.174 1.00 60.41 85 VAL A C 1
ATOM 641 O O . VAL A 1 85 ? -0.285 -16.528 9.058 1.00 60.41 85 VAL A O 1
ATOM 644 N N . LEU A 1 86 ? -0.656 -14.402 8.398 1.00 61.44 86 LEU A N 1
ATOM 645 C CA . LEU A 1 86 ? -0.692 -13.830 9.727 1.00 61.44 86 LEU A CA 1
ATOM 646 C C . LEU A 1 86 ? -2.001 -13.076 9.967 1.00 61.44 86 LEU A C 1
ATOM 648 O O . LEU A 1 86 ? -2.448 -12.268 9.152 1.00 61.44 86 LEU A O 1
ATOM 652 N N . SER A 1 87 ? -2.628 -13.360 11.102 1.00 63.28 87 SER A N 1
ATOM 653 C CA . SER A 1 87 ? -3.807 -12.637 11.574 1.00 63.28 87 SER A CA 1
ATOM 654 C C . SER A 1 87 ? -3.341 -11.428 12.381 1.00 63.28 87 SER A C 1
ATOM 656 O O . SER A 1 87 ? -2.752 -11.611 13.441 1.00 63.28 87 SER A O 1
ATOM 658 N N . ILE A 1 88 ? -3.589 -10.211 11.888 1.00 62.25 88 ILE A N 1
ATOM 659 C CA . ILE A 1 88 ? -3.161 -8.975 12.570 1.00 62.25 88 ILE A CA 1
ATOM 660 C C . ILE A 1 88 ? -4.157 -8.601 13.678 1.00 62.25 88 ILE A C 1
ATOM 662 O O . ILE A 1 88 ? -3.763 -8.212 14.772 1.00 62.25 88 ILE A O 1
ATOM 666 N N . SER A 1 89 ? -5.458 -8.721 13.404 1.00 57.94 89 SER A N 1
ATOM 667 C CA . SER A 1 89 ? -6.538 -8.451 14.360 1.00 57.94 89 SER A CA 1
ATOM 668 C C . SER A 1 89 ? -7.816 -9.185 13.938 1.00 57.94 89 SER A C 1
ATOM 670 O O . SER A 1 89 ? -7.856 -9.845 12.893 1.00 57.94 89 SER A O 1
ATOM 672 N N . LYS A 1 90 ? -8.881 -9.113 14.749 1.00 56.72 90 LYS A N 1
ATOM 673 C CA . LYS A 1 90 ? -10.163 -9.767 14.442 1.00 56.72 90 LYS A CA 1
ATOM 674 C C . LYS A 1 90 ? -10.724 -9.201 13.127 1.00 56.72 90 LYS A C 1
ATOM 676 O O . LYS A 1 90 ? -11.155 -8.057 13.086 1.00 56.72 90 LYS A O 1
ATOM 681 N N . GLY A 1 91 ? -10.686 -10.001 12.060 1.00 61.59 91 GLY A N 1
ATOM 682 C CA . GLY A 1 91 ? -11.161 -9.619 10.722 1.00 61.59 91 GLY A CA 1
ATOM 683 C C . GLY A 1 91 ? -10.087 -9.116 9.746 1.00 61.59 91 GLY A C 1
ATOM 684 O O . GLY A 1 91 ? -10.390 -8.981 8.565 1.00 61.59 91 GLY A O 1
ATOM 685 N N . HIS A 1 92 ? -8.836 -8.919 10.185 1.00 67.00 92 HIS A N 1
ATOM 686 C CA . HIS A 1 92 ? -7.745 -8.443 9.324 1.00 67.00 92 HIS A CA 1
ATOM 687 C C . HIS A 1 92 ? -6.670 -9.512 9.141 1.00 67.00 92 HIS A C 1
ATOM 689 O O . HIS A 1 92 ? -6.036 -9.963 10.103 1.00 67.00 92 HIS A O 1
ATOM 695 N N . LYS A 1 93 ? -6.448 -9.905 7.883 1.00 71.62 93 LYS A N 1
ATOM 696 C CA . LYS A 1 93 ? -5.503 -10.957 7.510 1.00 71.62 93 LYS A CA 1
ATOM 697 C C . LYS A 1 93 ? -4.433 -10.414 6.573 1.00 71.62 93 LYS A C 1
ATOM 699 O O . LYS A 1 93 ? -4.738 -9.913 5.490 1.00 71.62 93 LYS A O 1
ATOM 704 N N . LEU A 1 94 ? -3.179 -10.614 6.959 1.00 73.12 94 LEU A N 1
ATOM 705 C CA . LEU A 1 94 ? -2.018 -10.377 6.119 1.00 73.12 94 LEU A CA 1
ATOM 706 C C . LEU A 1 94 ? -1.516 -11.701 5.565 1.00 73.12 94 LEU A C 1
ATOM 708 O O . LEU A 1 94 ? -1.271 -12.645 6.309 1.00 73.12 94 LEU A O 1
ATOM 712 N N . THR A 1 95 ? -1.384 -11.795 4.250 1.00 71.25 95 THR A N 1
ATOM 713 C CA . THR A 1 95 ? -0.841 -12.982 3.591 1.00 71.25 95 THR A CA 1
ATOM 714 C C . THR A 1 95 ? 0.412 -12.596 2.831 1.00 71.25 95 THR A C 1
ATOM 716 O O . THR A 1 95 ? 0.353 -11.784 1.913 1.00 71.25 95 THR A O 1
ATOM 719 N N . VAL A 1 96 ? 1.537 -13.200 3.191 1.00 67.00 96 VAL A N 1
ATOM 720 C CA . VAL A 1 96 ? 2.816 -13.039 2.506 1.00 67.00 96 VAL A CA 1
ATOM 721 C C . VAL A 1 96 ? 3.032 -14.282 1.664 1.00 67.00 96 VAL A C 1
ATOM 723 O O . VAL A 1 96 ? 3.1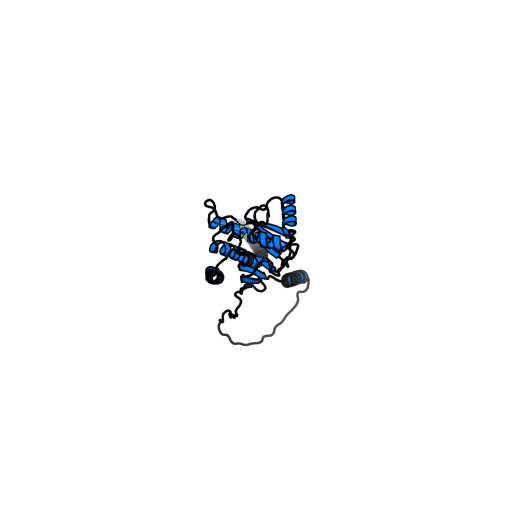53 -15.387 2.188 1.00 67.00 96 VAL A O 1
ATOM 726 N N . LYS A 1 97 ? 3.060 -14.132 0.343 1.00 66.56 97 LYS A N 1
ATOM 727 C CA . LYS A 1 97 ? 3.215 -15.270 -0.567 1.00 66.56 97 LYS A CA 1
ATOM 728 C C . LYS A 1 97 ? 4.100 -14.930 -1.739 1.00 66.56 97 LYS A C 1
ATOM 730 O O . LYS A 1 97 ? 4.244 -13.773 -2.097 1.00 66.56 97 LYS A O 1
ATOM 735 N N . ARG A 1 98 ? 4.664 -15.945 -2.382 1.00 62.50 98 ARG A N 1
ATOM 736 C CA . ARG A 1 98 ? 5.296 -15.795 -3.695 1.00 62.50 98 ARG A CA 1
ATOM 737 C C . ARG A 1 98 ? 4.257 -16.067 -4.779 1.00 62.50 98 ARG A C 1
ATOM 739 O O . ARG A 1 98 ? 3.802 -17.201 -4.891 1.00 62.50 98 ARG A O 1
ATOM 746 N N . SER A 1 99 ? 3.878 -15.056 -5.555 1.00 67.19 99 SER A N 1
ATOM 747 C CA . SER A 1 99 ? 2.889 -15.202 -6.632 1.00 67.19 99 SER A CA 1
ATOM 748 C C . SER A 1 99 ? 3.068 -14.152 -7.728 1.00 67.19 99 SER A C 1
ATOM 750 O O . SER A 1 99 ? 3.768 -13.159 -7.565 1.00 67.19 99 SER A O 1
ATOM 752 N N . ASN A 1 100 ? 2.448 -14.379 -8.883 1.00 76.88 100 ASN A N 1
ATOM 753 C CA . ASN A 1 100 ? 2.382 -13.363 -9.922 1.00 76.88 100 ASN A CA 1
ATOM 754 C C . ASN A 1 100 ? 1.310 -12.333 -9.550 1.00 76.88 100 ASN A C 1
ATOM 756 O O . ASN A 1 100 ? 0.126 -12.665 -9.503 1.00 76.88 100 ASN A O 1
ATOM 760 N N . ILE A 1 101 ? 1.714 -11.083 -9.305 1.00 82.31 101 ILE A N 1
ATOM 761 C CA . ILE A 1 101 ? 0.787 -10.024 -8.884 1.00 82.31 101 ILE A CA 1
ATOM 762 C C . ILE A 1 101 ? -0.306 -9.748 -9.926 1.00 82.31 101 ILE A C 1
ATOM 764 O O . ILE A 1 101 ? -1.413 -9.371 -9.565 1.00 82.31 101 ILE A O 1
ATOM 768 N N . VAL A 1 102 ? -0.026 -9.998 -11.209 1.00 86.31 102 VAL A N 1
ATOM 769 C CA . VAL A 1 102 ? -0.983 -9.838 -12.316 1.00 86.31 102 VAL A CA 1
ATOM 770 C C . VAL A 1 102 ? -2.167 -10.809 -12.199 1.00 86.31 102 VAL A C 1
ATOM 772 O O . VAL A 1 102 ? -3.261 -10.521 -12.682 1.00 86.31 102 VAL A O 1
ATOM 775 N N . GLU A 1 103 ? -1.962 -11.964 -11.563 1.00 85.25 103 GLU A N 1
ATOM 776 C CA . GLU A 1 103 ? -2.961 -13.034 -11.440 1.00 85.25 103 GLU A CA 1
ATOM 777 C C . GLU A 1 103 ? -3.805 -12.934 -10.163 1.00 85.25 103 GLU A C 1
ATOM 779 O O . GLU A 1 103 ? -4.727 -13.741 -9.967 1.00 85.25 103 GLU A O 1
ATOM 784 N N . GLU A 1 104 ? -3.494 -11.962 -9.301 1.00 83.25 104 GLU A N 1
ATOM 785 C CA . GLU A 1 104 ? -4.162 -11.766 -8.023 1.00 83.25 104 GLU A CA 1
ATOM 786 C C . GLU A 1 104 ? -5.633 -11.413 -8.210 1.00 83.25 104 GLU A C 1
ATOM 788 O O . GLU A 1 104 ? -6.004 -10.490 -8.932 1.00 83.25 104 GLU A O 1
ATOM 793 N N . ASP A 1 105 ? -6.474 -12.173 -7.516 1.00 88.44 105 ASP A N 1
ATOM 794 C CA . ASP A 1 105 ? -7.903 -11.920 -7.417 1.00 88.44 105 ASP A CA 1
ATOM 795 C C . ASP A 1 105 ? -8.165 -11.126 -6.134 1.00 88.44 105 ASP A C 1
ATOM 797 O O . ASP A 1 105 ? -8.196 -11.682 -5.025 1.00 88.44 105 ASP A O 1
ATOM 801 N N . VAL A 1 106 ? -8.173 -9.804 -6.293 1.00 87.44 106 VAL A N 1
ATOM 802 C CA . VAL A 1 106 ? -8.331 -8.793 -5.244 1.00 87.44 106 VAL A CA 1
ATOM 803 C C . VAL A 1 106 ? -9.077 -7.581 -5.803 1.00 87.44 106 VAL A C 1
ATOM 805 O O . VAL A 1 106 ? -9.115 -7.378 -7.016 1.00 87.44 106 VAL A O 1
ATOM 808 N N . ASP A 1 107 ? -9.628 -6.736 -4.935 1.00 89.06 107 ASP A N 1
ATOM 809 C CA . ASP A 1 107 ? -10.365 -5.541 -5.366 1.00 89.06 107 ASP A CA 1
ATOM 810 C C . ASP A 1 107 ? -9.444 -4.495 -6.002 1.00 89.06 107 ASP A C 1
ATOM 812 O O . ASP A 1 107 ? -9.801 -3.877 -7.014 1.00 89.06 107 ASP A O 1
ATOM 816 N N . ALA A 1 108 ? -8.245 -4.328 -5.434 1.00 92.94 108 ALA A N 1
ATOM 817 C CA . ALA A 1 108 ? -7.228 -3.415 -5.933 1.00 92.94 108 ALA A CA 1
ATOM 818 C C . ALA A 1 108 ? -5.824 -4.035 -5.922 1.00 92.94 108 ALA A C 1
ATOM 820 O O . ALA A 1 108 ? -5.406 -4.695 -4.969 1.00 92.94 108 ALA A O 1
ATOM 821 N N . ILE A 1 109 ? -5.064 -3.773 -6.981 1.00 94.06 109 ILE A N 1
ATOM 822 C CA . ILE A 1 109 ? -3.636 -4.094 -7.046 1.00 94.06 109 ILE A CA 1
ATOM 823 C C . ILE A 1 109 ? -2.845 -2.799 -6.895 1.00 94.06 109 ILE A C 1
ATOM 825 O O . ILE A 1 109 ? -3.135 -1.811 -7.569 1.00 94.06 109 ILE A O 1
ATOM 829 N N . VAL A 1 110 ? -1.819 -2.809 -6.048 1.00 95.38 110 VAL A N 1
ATOM 830 C CA . VAL A 1 110 ? -0.838 -1.728 -5.997 1.00 95.38 110 VAL A CA 1
ATOM 831 C C . VAL A 1 110 ? 0.221 -1.957 -7.069 1.00 95.38 110 VAL A C 1
ATOM 833 O O . VAL A 1 110 ? 0.837 -3.016 -7.158 1.00 95.38 110 VAL A O 1
ATOM 836 N N . ASN A 1 111 ? 0.430 -0.951 -7.905 1.00 95.81 111 ASN A N 1
ATOM 837 C CA . ASN A 1 111 ? 1.485 -0.906 -8.901 1.00 95.81 111 ASN A CA 1
ATOM 838 C C . ASN A 1 111 ? 2.702 -0.154 -8.336 1.00 95.81 111 ASN A C 1
ATOM 840 O O . ASN A 1 111 ? 2.542 0.892 -7.712 1.00 95.81 111 ASN A O 1
ATOM 844 N N . ALA A 1 112 ? 3.909 -0.658 -8.601 1.00 92.12 112 ALA A N 1
ATOM 845 C CA . ALA A 1 112 ? 5.157 0.064 -8.363 1.00 92.12 112 ALA A CA 1
ATOM 846 C C . ALA A 1 112 ? 5.427 1.018 -9.539 1.00 92.12 112 ALA A C 1
ATOM 848 O O . ALA A 1 112 ? 6.019 0.620 -10.544 1.00 92.12 112 ALA A O 1
ATOM 849 N N . ALA A 1 113 ? 4.946 2.255 -9.428 1.00 96.06 113 ALA A N 1
ATOM 850 C CA . ALA A 1 113 ? 4.952 3.244 -10.501 1.00 96.06 113 ALA A CA 1
ATOM 851 C C . ALA A 1 113 ? 6.079 4.282 -10.349 1.00 96.06 113 ALA A C 1
ATOM 853 O O . ALA A 1 113 ? 6.643 4.473 -9.273 1.00 96.06 113 ALA A O 1
ATOM 854 N N . ASN A 1 114 ? 6.375 4.985 -11.442 1.00 97.00 114 ASN A N 1
ATOM 855 C CA . ASN A 1 114 ? 7.152 6.228 -11.428 1.00 97.00 114 ASN A CA 1
ATOM 856 C C . ASN A 1 114 ? 6.214 7.447 -11.380 1.00 97.00 114 ASN A C 1
ATOM 858 O O . ASN A 1 114 ? 5.022 7.314 -11.646 1.00 97.00 114 ASN A O 1
ATOM 862 N N . SER A 1 115 ? 6.746 8.643 -11.113 1.00 97.88 115 SER A N 1
ATOM 863 C CA . SER A 1 115 ? 5.955 9.882 -10.988 1.00 97.88 115 SER A CA 1
ATOM 864 C C . SER A 1 115 ? 5.131 10.268 -12.218 1.00 97.88 115 SER A C 1
ATOM 866 O O . SER A 1 115 ? 4.128 10.968 -12.085 1.00 97.88 115 SER A O 1
ATOM 868 N N . ARG A 1 116 ? 5.524 9.815 -13.412 1.00 97.94 116 ARG A N 1
ATOM 869 C CA . ARG A 1 116 ? 4.790 10.062 -14.662 1.00 97.94 116 ARG A CA 1
ATOM 870 C C . ARG A 1 116 ? 3.741 8.997 -14.965 1.00 97.94 116 ARG A C 1
ATOM 872 O O . ARG A 1 116 ? 3.021 9.133 -15.940 1.00 97.94 116 ARG A O 1
ATOM 879 N N . LEU A 1 117 ? 3.650 7.951 -14.143 1.00 97.88 117 LEU A N 1
ATOM 880 C CA . LEU A 1 117 ? 2.798 6.789 -14.381 1.00 97.88 117 LEU A CA 1
ATOM 881 C C . LEU A 1 117 ? 3.048 6.131 -15.760 1.00 97.88 117 LEU A C 1
ATOM 883 O O . LEU A 1 117 ? 2.131 5.581 -16.366 1.00 97.88 117 LEU A O 1
ATOM 887 N N . ASP A 1 118 ? 4.301 6.157 -16.233 1.00 97.44 118 ASP A N 1
ATOM 888 C CA . ASP A 1 118 ? 4.731 5.504 -17.479 1.00 97.44 118 ASP A CA 1
ATOM 889 C C . ASP A 1 118 ? 5.067 4.024 -17.221 1.00 97.44 118 ASP A C 1
ATOM 891 O O . ASP A 1 118 ? 6.098 3.699 -16.621 1.00 97.44 118 ASP A O 1
ATOM 895 N N . HIS A 1 119 ? 4.227 3.092 -17.670 1.00 95.69 119 HIS A N 1
ATOM 896 C CA . HIS A 1 119 ? 4.321 1.674 -17.302 1.00 95.69 119 HIS A CA 1
ATOM 897 C C . HIS A 1 119 ? 5.177 0.852 -18.276 1.00 95.69 119 HIS A C 1
ATOM 899 O O . HIS A 1 119 ? 4.659 0.053 -19.058 1.00 95.69 119 HIS A O 1
ATOM 905 N N . GLY A 1 120 ? 6.500 1.031 -18.223 1.00 89.75 120 GLY A N 1
ATOM 906 C CA . GLY A 1 120 ? 7.432 0.410 -19.179 1.00 89.75 120 GLY A CA 1
ATOM 907 C C . GLY A 1 120 ? 8.029 -0.951 -18.787 1.00 89.75 120 GLY A C 1
ATOM 908 O O . GLY A 1 120 ? 8.340 -1.752 -19.664 1.00 89.75 120 GLY A O 1
ATOM 909 N N . ALA A 1 121 ? 8.217 -1.236 -17.494 1.00 89.00 121 ALA A N 1
ATOM 910 C CA . ALA A 1 121 ? 8.961 -2.420 -17.040 1.00 89.00 121 ALA A CA 1
ATOM 911 C C . ALA A 1 121 ? 8.557 -2.888 -15.630 1.00 89.00 121 ALA A C 1
ATOM 913 O O . ALA A 1 121 ? 7.788 -2.220 -14.935 1.00 89.00 121 ALA A O 1
ATOM 914 N N . GLY A 1 122 ? 9.082 -4.043 -15.206 1.00 86.81 122 GLY A N 1
ATOM 915 C CA . GLY A 1 122 ? 8.822 -4.624 -13.886 1.00 86.81 122 GLY A CA 1
ATOM 916 C C . GLY A 1 122 ? 7.331 -4.875 -13.641 1.00 86.81 122 GLY A C 1
ATOM 917 O O . GLY A 1 122 ? 6.598 -5.257 -14.552 1.00 86.81 122 GLY A O 1
ATOM 918 N N . VAL A 1 123 ? 6.872 -4.619 -12.412 1.00 87.19 123 VAL A N 1
ATOM 919 C CA . VAL A 1 123 ? 5.452 -4.756 -12.037 1.00 87.19 123 VAL A CA 1
ATOM 920 C C . VAL A 1 123 ? 4.555 -3.863 -12.901 1.00 87.19 123 VAL A C 1
ATOM 922 O O . VAL A 1 123 ? 3.540 -4.339 -13.405 1.00 87.19 123 VAL A O 1
ATOM 925 N N . ALA A 1 124 ? 4.948 -2.607 -13.134 1.00 91.25 124 ALA A N 1
ATOM 926 C CA . ALA A 1 124 ? 4.179 -1.674 -13.952 1.00 91.25 124 ALA A CA 1
ATOM 927 C C . ALA A 1 124 ? 4.016 -2.175 -15.391 1.00 91.25 124 ALA A C 1
ATOM 929 O O . ALA A 1 124 ? 2.898 -2.240 -15.902 1.00 91.25 124 ALA A O 1
ATOM 930 N N . GLY A 1 125 ? 5.112 -2.607 -16.019 1.00 92.00 125 GLY A N 1
ATOM 931 C CA . GLY A 1 125 ? 5.088 -3.180 -17.365 1.00 92.00 125 GLY A CA 1
ATOM 932 C C . GLY A 1 125 ? 4.237 -4.450 -17.449 1.00 92.00 125 GLY A C 1
ATOM 933 O O . GLY A 1 125 ? 3.440 -4.597 -18.375 1.00 92.00 125 GLY A O 1
ATOM 934 N N . ALA A 1 126 ? 4.337 -5.340 -16.456 1.00 90.12 126 ALA A N 1
ATOM 935 C CA . ALA A 1 126 ? 3.542 -6.566 -16.401 1.00 90.12 126 ALA A CA 1
ATOM 936 C C . ALA A 1 126 ? 2.032 -6.274 -16.302 1.00 90.12 126 ALA A C 1
ATOM 938 O O . ALA A 1 126 ? 1.240 -6.840 -17.061 1.00 90.12 126 ALA A O 1
ATOM 939 N N . LEU A 1 127 ? 1.634 -5.341 -15.429 1.00 92.88 127 LEU A N 1
ATOM 940 C CA . LEU A 1 127 ? 0.242 -4.898 -15.301 1.00 92.88 127 LEU A CA 1
ATOM 941 C C . LEU A 1 127 ? -0.251 -4.201 -16.577 1.00 92.88 127 LEU A C 1
ATOM 943 O O . LEU A 1 127 ? -1.346 -4.497 -17.054 1.00 92.88 127 LEU A O 1
ATOM 947 N N . SER A 1 128 ? 0.567 -3.334 -17.180 1.00 95.19 128 SER A N 1
ATOM 948 C CA . SER A 1 128 ? 0.233 -2.643 -18.432 1.00 95.19 128 SER A CA 1
ATOM 949 C C . SER A 1 128 ? 0.009 -3.626 -19.585 1.00 95.19 128 SER A C 1
ATOM 951 O O . SER A 1 128 ? -1.027 -3.572 -20.259 1.00 95.19 128 SER A O 1
ATOM 953 N N . LYS A 1 129 ? 0.899 -4.613 -19.746 1.00 94.19 129 LYS A N 1
ATOM 954 C CA . LYS A 1 129 ? 0.764 -5.692 -20.736 1.00 94.19 129 LYS A CA 1
ATOM 955 C C . LYS A 1 129 ? -0.515 -6.505 -20.519 1.00 94.19 129 LYS A C 1
ATOM 957 O O . LYS A 1 129 ? -1.246 -6.766 -21.475 1.00 94.19 129 LYS A O 1
ATOM 962 N N . ALA A 1 130 ? -0.821 -6.868 -19.274 1.00 94.06 130 ALA A N 1
ATOM 963 C CA . ALA A 1 130 ? -2.037 -7.604 -18.931 1.00 94.06 130 ALA A CA 1
ATOM 964 C C . ALA A 1 130 ? -3.320 -6.790 -19.174 1.00 94.06 130 ALA A C 1
ATOM 966 O O . ALA A 1 130 ? -4.320 -7.329 -19.656 1.00 94.06 130 ALA A O 1
ATOM 967 N N . SER A 1 131 ? -3.272 -5.479 -18.927 1.00 95.44 131 SER A N 1
ATOM 968 C CA . SER A 1 131 ? -4.369 -4.546 -19.213 1.00 95.44 131 SER A CA 1
ATOM 969 C C . SER A 1 131 ? -4.559 -4.248 -20.707 1.00 95.44 131 SER A C 1
ATOM 971 O O . SER A 1 131 ? -5.497 -3.549 -21.075 1.00 95.44 131 SER A O 1
ATOM 973 N N . ARG A 1 132 ? -3.674 -4.743 -21.589 1.00 94.81 132 ARG A N 1
ATOM 974 C CA . ARG A 1 132 ? -3.695 -4.459 -23.039 1.00 94.81 132 ARG A CA 1
ATOM 975 C C . ARG A 1 132 ? -3.645 -2.954 -23.354 1.00 94.81 132 ARG A C 1
ATOM 977 O O . ARG A 1 132 ? -4.302 -2.468 -24.275 1.00 94.81 132 ARG A O 1
ATOM 984 N N . GLY A 1 133 ? -2.859 -2.215 -22.571 1.00 91.88 133 GLY A N 1
ATOM 985 C CA . GLY A 1 133 ? -2.661 -0.772 -22.719 1.00 91.88 133 GLY A CA 1
ATOM 986 C C . GLY A 1 133 ? -3.798 0.100 -22.177 1.00 91.88 133 GLY A C 1
ATOM 987 O O . GLY A 1 133 ? -3.689 1.322 -22.232 1.00 91.88 133 GLY A O 1
ATOM 988 N N . GLU A 1 134 ? -4.874 -0.481 -21.636 1.00 96.75 134 GLU A N 1
ATOM 989 C CA . GLU A 1 134 ? -5.933 0.296 -20.975 1.00 96.75 134 GLU A CA 1
ATOM 990 C C . GLU A 1 134 ? -5.424 1.003 -19.718 1.00 96.75 134 GLU A C 1
ATOM 992 O O . GLU A 1 134 ? -5.743 2.176 -19.518 1.00 96.75 134 GLU A O 1
ATOM 997 N N . LEU A 1 135 ? -4.575 0.338 -18.925 1.00 97.50 135 LEU A N 1
ATOM 998 C CA . LEU A 1 135 ? -3.999 0.928 -17.718 1.00 97.50 135 LEU A CA 1
ATOM 999 C C . LEU A 1 135 ? -3.146 2.160 -18.045 1.00 97.50 135 LEU A C 1
ATOM 1001 O O . LEU A 1 135 ? -3.251 3.170 -17.357 1.00 97.50 135 LEU A O 1
ATOM 1005 N N . GLN A 1 136 ? -2.350 2.105 -19.121 1.00 98.00 136 GLN A N 1
ATOM 1006 C CA . GLN A 1 136 ? -1.557 3.256 -19.563 1.00 98.00 136 GLN A CA 1
ATOM 1007 C C . GLN A 1 136 ? -2.458 4.426 -19.963 1.00 98.00 136 GLN A C 1
ATOM 1009 O O . GLN A 1 136 ? -2.269 5.523 -19.458 1.00 98.00 136 GLN A O 1
ATOM 1014 N N . ARG A 1 137 ? -3.507 4.194 -20.767 1.00 97.94 137 ARG A N 1
ATOM 1015 C CA . ARG A 1 137 ? -4.453 5.261 -21.150 1.00 97.94 137 ARG A CA 1
ATOM 1016 C C . ARG A 1 137 ? -5.134 5.907 -19.939 1.00 97.94 137 ARG A C 1
ATOM 1018 O O . ARG A 1 137 ? -5.343 7.123 -19.921 1.00 97.94 137 ARG A O 1
ATOM 1025 N N . ALA A 1 138 ? -5.486 5.103 -18.934 1.00 98.06 138 ALA A N 1
ATOM 1026 C CA . ALA A 1 138 ? -6.063 5.599 -17.689 1.00 98.06 138 ALA A CA 1
ATOM 1027 C C . ALA A 1 138 ? -5.057 6.458 -16.902 1.00 98.06 138 ALA A C 1
ATOM 1029 O O . ALA A 1 138 ? -5.415 7.529 -16.412 1.00 98.06 138 ALA A O 1
ATOM 1030 N N . SER A 1 139 ? -3.793 6.033 -16.835 1.00 98.31 139 SER A N 1
ATOM 1031 C CA . SER A 1 139 ? -2.706 6.796 -16.217 1.00 98.31 139 SER A CA 1
ATOM 1032 C C . SER A 1 139 ? -2.363 8.085 -16.966 1.00 98.31 139 SER A C 1
ATOM 1034 O O . SER A 1 139 ? -2.244 9.126 -16.326 1.00 98.31 139 SER A O 1
ATOM 1036 N N . ASP A 1 140 ? -2.306 8.066 -18.298 1.00 98.44 140 ASP A N 1
ATOM 1037 C CA . ASP A 1 140 ? -2.068 9.261 -19.120 1.00 98.44 140 ASP A CA 1
ATOM 1038 C C . ASP A 1 140 ? -3.165 10.308 -18.889 1.00 98.44 140 ASP A C 1
ATOM 1040 O O . ASP A 1 140 ? -2.904 11.506 -18.782 1.00 98.44 140 ASP A O 1
ATOM 1044 N N . THR A 1 141 ? -4.415 9.847 -18.781 1.00 98.38 141 THR A N 1
ATOM 1045 C CA . THR A 1 141 ? -5.566 10.703 -18.470 1.00 98.38 141 THR A CA 1
ATOM 1046 C C . THR A 1 141 ? -5.458 11.282 -17.063 1.00 98.38 141 THR A C 1
ATOM 1048 O O . THR A 1 141 ? -5.693 12.474 -16.879 1.00 98.38 141 THR A O 1
ATOM 1051 N N . TYR A 1 142 ? -5.061 10.469 -16.078 1.00 98.44 142 TYR A N 1
ATOM 1052 C CA . TYR A 1 142 ? -4.818 10.942 -14.717 1.00 98.44 142 TYR A CA 1
ATOM 1053 C C . TYR A 1 142 ? -3.752 12.046 -14.699 1.00 98.44 142 TYR A C 1
ATOM 1055 O O . TYR A 1 142 ? -4.010 13.130 -14.184 1.00 98.44 142 TYR A O 1
ATOM 1063 N N . VAL A 1 143 ? -2.585 11.809 -15.305 1.00 98.31 143 VAL A N 1
ATOM 1064 C CA . VAL A 1 143 ? -1.472 12.773 -15.302 1.00 98.31 143 VAL A CA 1
ATOM 1065 C C . VAL A 1 143 ? -1.827 14.047 -16.063 1.00 98.31 143 VAL A C 1
ATOM 1067 O O . VAL A 1 143 ? -1.464 15.136 -15.624 1.00 98.31 143 VAL A O 1
ATOM 1070 N N . ARG A 1 144 ? -2.594 13.951 -17.156 1.00 98.38 144 ARG A N 1
ATOM 1071 C CA . ARG A 1 144 ? -3.102 15.131 -17.873 1.00 98.38 144 ARG A CA 1
ATOM 1072 C C . ARG A 1 144 ? -4.007 16.001 -16.997 1.00 98.38 144 ARG A C 1
ATOM 1074 O O . ARG A 1 144 ? -3.957 17.220 -17.111 1.00 98.38 144 ARG A O 1
ATOM 1081 N N . ASN A 1 145 ? -4.824 15.383 -16.146 1.00 98.19 145 ASN A N 1
ATOM 1082 C CA . ASN A 1 145 ? -5.823 16.089 -15.343 1.00 98.19 145 ASN A CA 1
ATOM 1083 C C . ASN A 1 145 ? -5.278 16.587 -13.996 1.00 98.19 145 ASN A C 1
ATOM 1085 O O . ASN A 1 145 ? -5.716 17.628 -13.515 1.00 98.19 145 ASN A O 1
ATOM 1089 N N . TYR A 1 146 ? -4.352 15.845 -13.384 1.00 97.75 146 TYR A N 1
ATOM 1090 C CA . TYR A 1 146 ? -3.904 16.073 -12.004 1.00 97.75 146 TYR A CA 1
ATOM 1091 C C . TYR A 1 146 ? -2.394 16.307 -11.868 1.00 97.75 146 TYR A C 1
ATOM 1093 O O . TYR A 1 146 ? -1.922 16.622 -10.778 1.00 97.75 146 TYR A O 1
ATOM 1101 N N . GLY A 1 147 ? -1.629 16.177 -12.953 1.00 98.06 147 GLY A N 1
ATOM 1102 C CA . GLY A 1 147 ? -0.175 16.285 -12.936 1.00 98.06 147 GLY A CA 1
ATOM 1103 C C . GLY A 1 147 ? 0.533 15.006 -12.478 1.00 98.06 147 GLY A C 1
ATOM 1104 O O . GLY A 1 147 ? -0.059 13.935 -12.338 1.00 98.06 147 GLY A O 1
ATOM 1105 N N . GLN A 1 148 ? 1.849 15.120 -12.290 1.00 98.25 148 GLN A N 1
ATOM 1106 C CA . GLN A 1 148 ? 2.693 14.010 -11.846 1.00 98.25 148 GLN A CA 1
ATOM 1107 C C . GLN A 1 148 ? 2.459 13.677 -10.372 1.00 98.25 148 GLN A C 1
ATOM 1109 O O . GLN A 1 148 ? 2.174 14.550 -9.553 1.00 98.25 148 GLN A O 1
ATOM 1114 N N . VAL A 1 149 ? 2.650 12.407 -10.024 1.00 98.38 149 VAL A N 1
ATOM 1115 C CA . VAL A 1 149 ? 2.515 11.926 -8.648 1.00 98.38 149 VAL A CA 1
ATOM 1116 C C . VAL A 1 149 ? 3.873 12.034 -7.943 1.00 98.38 149 VAL A C 1
ATOM 1118 O O . VAL A 1 149 ? 4.856 11.464 -8.428 1.00 98.38 149 VAL A O 1
ATOM 1121 N N . PRO A 1 150 ? 3.979 12.751 -6.811 1.00 97.62 150 PRO A N 1
ATOM 1122 C CA . PRO A 1 150 ? 5.243 12.875 -6.093 1.00 97.62 150 PRO A CA 1
ATOM 1123 C C . PRO A 1 150 ? 5.686 11.531 -5.503 1.00 97.62 150 PRO A C 1
ATOM 1125 O O . PRO A 1 150 ? 4.866 10.652 -5.230 1.00 97.62 150 PRO A O 1
ATOM 1128 N N . VAL A 1 151 ? 6.992 11.377 -5.271 1.00 97.38 151 VAL A N 1
ATOM 1129 C CA . VAL A 1 151 ? 7.538 10.221 -4.541 1.00 97.38 151 VAL A CA 1
ATOM 1130 C C . VAL A 1 151 ? 6.948 10.185 -3.128 1.00 97.38 151 VAL A C 1
ATOM 1132 O O . VAL A 1 151 ? 6.825 11.222 -2.484 1.00 97.38 151 VAL A O 1
ATOM 1135 N N . GLY A 1 152 ? 6.550 9.000 -2.664 1.00 93.81 152 GLY A N 1
ATOM 1136 C CA . GLY A 1 152 ? 5.760 8.826 -1.442 1.00 93.81 152 GLY A CA 1
ATOM 1137 C C . GLY A 1 152 ? 4.248 8.960 -1.663 1.00 93.81 152 GLY A C 1
ATOM 1138 O O . GLY A 1 152 ? 3.471 8.678 -0.756 1.00 93.81 152 GLY A O 1
ATOM 1139 N N . GLY A 1 153 ? 3.807 9.367 -2.856 1.00 94.81 153 GLY A N 1
ATOM 1140 C CA . GLY A 1 153 ? 2.399 9.505 -3.221 1.00 94.81 153 GLY A CA 1
ATOM 1141 C C . GLY A 1 153 ? 1.775 8.237 -3.809 1.00 94.81 153 GLY A C 1
ATOM 1142 O O . GLY A 1 153 ? 2.458 7.257 -4.125 1.00 94.81 153 GLY A O 1
ATOM 1143 N N . ALA A 1 154 ? 0.454 8.290 -3.990 1.00 97.75 154 ALA A N 1
ATOM 1144 C CA . ALA A 1 154 ? -0.323 7.271 -4.684 1.00 97.75 154 ALA A CA 1
ATOM 1145 C C . ALA A 1 154 ? -1.399 7.904 -5.583 1.00 97.75 154 ALA A C 1
ATOM 1147 O O . ALA A 1 154 ? -1.903 8.984 -5.281 1.00 97.75 154 ALA A O 1
ATOM 1148 N N . ALA A 1 155 ? -1.757 7.227 -6.674 1.00 98.12 155 ALA A N 1
ATOM 1149 C CA . ALA A 1 155 ? -2.848 7.624 -7.567 1.00 98.12 155 ALA A CA 1
ATOM 1150 C C . ALA A 1 155 ? -3.740 6.432 -7.915 1.00 98.12 155 ALA A C 1
ATOM 1152 O O . ALA A 1 155 ? -3.243 5.339 -8.169 1.00 98.12 155 ALA A O 1
ATOM 1153 N N . LEU A 1 156 ? -5.053 6.634 -7.976 1.00 97.94 156 LEU A N 1
ATOM 1154 C CA . LEU A 1 156 ? -6.018 5.570 -8.241 1.00 97.94 156 LEU A CA 1
ATOM 1155 C C . LEU A 1 156 ? -6.569 5.661 -9.671 1.00 97.94 156 LEU A C 1
ATOM 1157 O O . LEU A 1 156 ? -7.121 6.686 -10.067 1.00 97.94 156 LEU A O 1
ATOM 1161 N N . THR A 1 157 ? -6.502 4.563 -10.425 1.00 98.00 157 THR A N 1
ATOM 1162 C CA . THR A 1 157 ? -7.069 4.468 -11.781 1.00 98.00 157 THR A CA 1
ATOM 1163 C C . THR A 1 157 ? -7.893 3.190 -11.974 1.00 98.00 157 THR A C 1
ATOM 1165 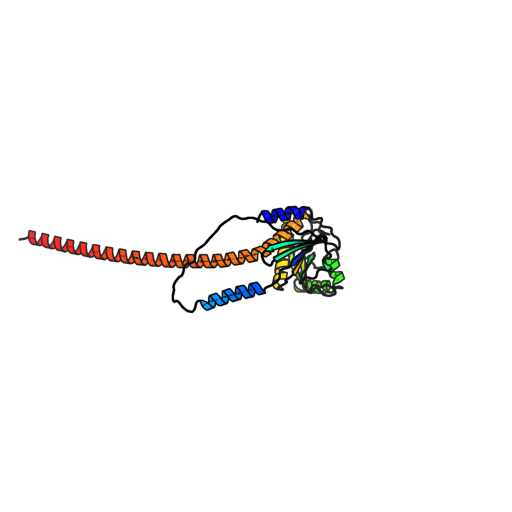O O . THR A 1 157 ? -7.945 2.297 -11.119 1.00 98.00 157 THR A O 1
ATOM 1168 N N . SER A 1 158 ? -8.598 3.105 -13.103 1.00 96.25 158 SER A N 1
ATOM 1169 C CA . SER A 1 158 ? -9.193 1.854 -13.580 1.00 96.25 158 SER A CA 1
ATOM 1170 C C . SER A 1 158 ? -8.111 0.882 -14.055 1.00 96.25 158 SER A C 1
ATOM 1172 O O . SER A 1 158 ? -7.205 1.288 -14.775 1.00 96.25 158 SER A O 1
ATOM 1174 N N . ALA A 1 159 ? -8.249 -0.403 -13.718 1.00 92.25 159 ALA A N 1
ATOM 1175 C CA . ALA A 1 159 ? -7.309 -1.443 -14.142 1.00 92.25 159 ALA A CA 1
ATOM 1176 C C . ALA A 1 159 ? -7.384 -1.730 -15.656 1.00 92.25 159 ALA A C 1
ATOM 1178 O O . ALA A 1 159 ? -6.376 -1.656 -16.357 1.00 92.25 159 ALA A O 1
ATOM 1179 N N . GLY A 1 160 ? -8.596 -2.028 -16.145 1.00 87.94 160 GLY A N 1
ATOM 1180 C CA . GLY A 1 160 ? -8.870 -2.367 -17.545 1.00 87.94 160 GLY A CA 1
ATOM 1181 C C . GLY A 1 160 ? -8.339 -3.736 -18.001 1.00 87.94 160 GLY A C 1
ATOM 1182 O O . GLY A 1 160 ? -7.574 -4.416 -17.309 1.00 87.94 160 GLY A O 1
ATOM 1183 N N . GLY A 1 161 ? -8.743 -4.144 -19.204 1.00 86.69 161 GLY A N 1
ATOM 1184 C CA . GLY A 1 161 ? -8.231 -5.329 -19.896 1.00 86.69 161 GLY A CA 1
ATOM 1185 C C . GLY A 1 161 ? -8.472 -6.667 -19.181 1.00 86.69 161 GLY A C 1
ATOM 1186 O O . GLY A 1 161 ? -9.595 -6.992 -18.809 1.00 86.69 161 GLY A O 1
ATOM 1187 N N . LYS A 1 162 ? -7.420 -7.499 -19.059 1.00 88.12 162 LYS A N 1
ATOM 1188 C CA . LYS A 1 162 ? -7.502 -8.864 -18.490 1.00 88.12 162 LYS A CA 1
ATOM 1189 C C . LYS A 1 162 ? -7.176 -8.952 -16.993 1.00 88.12 162 LYS A C 1
ATOM 1191 O O . LYS A 1 162 ? -7.078 -10.060 -16.467 1.00 88.12 162 LYS A O 1
ATOM 1196 N N . LEU A 1 163 ? -6.954 -7.826 -16.318 1.00 91.38 163 LEU A N 1
ATOM 1197 C CA . LEU A 1 163 ? -6.723 -7.834 -14.875 1.00 91.38 163 LEU A CA 1
ATOM 1198 C C . LEU A 1 163 ? -8.011 -8.250 -14.152 1.00 91.38 163 LEU A C 1
ATOM 1200 O O . LEU A 1 163 ? -9.100 -7.813 -14.518 1.00 91.38 163 LEU A O 1
ATOM 1204 N N . LYS A 1 164 ? -7.893 -9.112 -13.134 1.00 90.62 164 LYS A N 1
ATOM 1205 C CA . LYS A 1 164 ? -9.051 -9.552 -12.333 1.00 90.62 164 LYS A CA 1
ATOM 1206 C C . LYS A 1 164 ? -9.574 -8.436 -11.428 1.00 90.62 164 LYS A C 1
ATOM 1208 O O . LYS A 1 164 ? -10.777 -8.341 -11.198 1.00 90.62 164 LYS A O 1
ATOM 1213 N N . CYS A 1 165 ? -8.674 -7.583 -10.936 1.00 90.50 165 CYS A N 1
ATOM 1214 C CA . CYS A 1 165 ? -9.043 -6.413 -10.154 1.00 90.50 165 CYS A CA 1
ATOM 1215 C C . CYS A 1 165 ? -9.672 -5.332 -11.043 1.00 90.50 165 CYS A C 1
ATOM 1217 O O . CYS A 1 165 ? -9.348 -5.194 -12.223 1.00 90.50 165 CYS A O 1
ATOM 1219 N N . LYS A 1 166 ? -10.551 -4.510 -10.463 1.00 90.81 166 LYS A N 1
ATOM 1220 C CA . LYS A 1 166 ? -11.182 -3.389 -11.186 1.00 90.81 166 LYS A CA 1
ATOM 1221 C C . LYS A 1 166 ? -10.377 -2.095 -11.085 1.00 90.81 166 LYS A C 1
ATOM 1223 O O . LYS A 1 166 ? -10.559 -1.184 -11.897 1.00 90.81 166 LYS A O 1
ATOM 1228 N N . ARG A 1 167 ? -9.504 -1.989 -10.082 1.00 95.62 167 ARG A N 1
ATOM 1229 C CA . ARG A 1 167 ? -8.745 -0.775 -9.771 1.00 95.62 167 ARG A CA 1
ATOM 1230 C C . ARG A 1 167 ? -7.266 -1.079 -9.587 1.00 95.62 167 ARG A C 1
ATOM 1232 O O . ARG A 1 167 ? -6.897 -2.147 -9.096 1.00 95.62 167 ARG A O 1
ATOM 1239 N N . VAL A 1 168 ? -6.437 -0.114 -9.970 1.00 97.56 168 VAL A N 1
ATOM 1240 C CA . VAL A 1 168 ? -4.994 -0.127 -9.723 1.00 97.56 168 VAL A CA 1
ATOM 1241 C C . VAL A 1 168 ? -4.621 1.143 -8.971 1.00 97.56 168 VAL A C 1
ATOM 1243 O O . VAL A 1 168 ? -5.030 2.241 -9.347 1.00 97.56 168 VAL A O 1
ATOM 1246 N N . ILE A 1 169 ? -3.853 0.977 -7.898 1.00 98.25 169 ILE A N 1
ATOM 1247 C CA . ILE A 1 169 ? -3.305 2.068 -7.093 1.00 98.25 169 ILE A CA 1
ATOM 1248 C C . ILE A 1 169 ? -1.824 2.195 -7.438 1.00 98.25 169 ILE A C 1
ATOM 1250 O O . ILE A 1 169 ? -1.039 1.286 -7.198 1.00 98.25 169 ILE A O 1
ATOM 1254 N N . HIS A 1 170 ? -1.426 3.302 -8.041 1.00 98.31 170 HIS A N 1
ATOM 1255 C CA . HIS A 1 170 ? -0.061 3.563 -8.472 1.00 98.31 170 HIS A CA 1
ATOM 1256 C C . HIS A 1 170 ? 0.744 4.193 -7.340 1.00 98.31 170 HIS A C 1
ATOM 1258 O O . HIS A 1 170 ? 0.672 5.402 -7.145 1.00 98.31 170 HIS A O 1
ATOM 1264 N N . ALA A 1 171 ? 1.506 3.383 -6.609 1.00 97.56 171 ALA A N 1
ATOM 1265 C CA . ALA A 1 171 ? 2.401 3.851 -5.558 1.00 97.56 171 ALA A CA 1
ATOM 1266 C C . ALA A 1 171 ? 3.737 4.297 -6.163 1.00 97.56 171 ALA A C 1
ATOM 1268 O O . ALA A 1 171 ? 4.387 3.515 -6.865 1.00 97.56 171 ALA A O 1
ATOM 1269 N N . VAL A 1 172 ? 4.166 5.527 -5.872 1.00 98.19 172 VAL A N 1
ATOM 1270 C CA . VAL A 1 172 ? 5.450 6.057 -6.353 1.00 98.19 172 VAL A CA 1
ATOM 1271 C C . VAL A 1 172 ? 6.501 5.923 -5.260 1.00 98.19 172 VAL A C 1
ATOM 1273 O O . VAL A 1 172 ? 6.549 6.711 -4.318 1.00 98.19 172 VAL A O 1
ATOM 1276 N N . GLY A 1 173 ? 7.343 4.899 -5.382 1.00 94.12 173 GLY A N 1
ATOM 1277 C CA . GLY A 1 173 ? 8.440 4.650 -4.448 1.00 94.12 173 GLY A CA 1
ATOM 1278 C C . GLY A 1 173 ? 9.731 5.405 -4.810 1.00 94.12 173 GLY A C 1
ATOM 1279 O O . GLY A 1 173 ? 9.884 5.861 -5.945 1.00 94.12 173 GLY A O 1
ATOM 1280 N N . PRO A 1 174 ? 10.680 5.542 -3.866 1.00 95.50 174 PRO A N 1
ATOM 1281 C CA . PRO A 1 174 ? 11.975 6.177 -4.105 1.00 95.50 174 PRO A CA 1
ATOM 1282 C C . PRO A 1 174 ? 12.907 5.295 -4.940 1.00 95.50 174 PRO A C 1
ATOM 1284 O O . PRO A 1 174 ? 12.747 4.071 -4.980 1.00 95.50 174 PRO A O 1
ATOM 1287 N N . ILE A 1 175 ? 13.909 5.934 -5.547 1.00 94.62 175 ILE A N 1
ATOM 1288 C CA . ILE A 1 175 ? 15.031 5.297 -6.244 1.00 94.62 175 ILE A CA 1
ATOM 1289 C C . ILE A 1 175 ? 16.263 5.380 -5.339 1.00 94.62 175 ILE A C 1
ATOM 1291 O O . ILE A 1 175 ? 16.600 6.464 -4.857 1.00 94.62 175 ILE A O 1
ATOM 1295 N N . ALA A 1 176 ? 16.943 4.255 -5.122 1.00 90.56 176 ALA A N 1
ATOM 1296 C CA . ALA A 1 176 ? 18.212 4.236 -4.408 1.00 90.56 176 ALA A CA 1
ATOM 1297 C C . ALA A 1 176 ? 19.273 5.030 -5.186 1.00 90.56 176 ALA A C 1
ATOM 1299 O O . ALA A 1 176 ? 19.455 4.851 -6.390 1.00 90.56 176 ALA A O 1
ATOM 1300 N N . SER A 1 177 ? 19.979 5.921 -4.495 1.00 92.50 177 SER A N 1
ATOM 1301 C CA . SER A 1 177 ? 21.071 6.712 -5.063 1.00 92.50 177 SER A CA 1
ATOM 1302 C C . SER A 1 177 ? 22.026 7.149 -3.957 1.00 92.50 177 SER A C 1
ATOM 1304 O O . SER A 1 177 ? 21.662 7.125 -2.785 1.00 92.50 177 SER A O 1
ATOM 1306 N N . SER A 1 178 ? 23.226 7.608 -4.316 1.00 86.75 178 SER A N 1
ATOM 1307 C CA . SER A 1 178 ? 24.203 8.127 -3.345 1.00 86.75 178 SER A CA 1
ATOM 1308 C C . SER A 1 178 ? 23.719 9.364 -2.578 1.00 86.75 178 SER A C 1
ATOM 1310 O O . SER A 1 178 ? 24.259 9.678 -1.524 1.00 86.75 178 SER A O 1
ATOM 1312 N N . GLN A 1 179 ? 22.705 10.061 -3.095 1.00 89.31 179 GLN A N 1
ATOM 1313 C CA . GLN A 1 179 ? 22.119 11.254 -2.481 1.00 89.31 179 GLN A CA 1
ATOM 1314 C C . GLN A 1 179 ? 20.948 10.923 -1.541 1.00 89.31 179 GLN A C 1
ATOM 1316 O O . GLN A 1 179 ? 20.486 11.801 -0.816 1.00 89.31 179 GLN A O 1
ATOM 1321 N N . MET A 1 180 ? 20.457 9.678 -1.545 1.00 88.25 180 MET A N 1
ATOM 1322 C CA . MET A 1 180 ? 19.296 9.249 -0.767 1.00 88.25 180 MET A CA 1
ATOM 1323 C C . MET A 1 180 ? 19.723 8.265 0.318 1.00 88.25 180 MET A C 1
ATOM 1325 O O . MET A 1 180 ? 20.260 7.200 0.024 1.00 88.25 180 MET A O 1
ATOM 1329 N N . THR A 1 181 ? 19.455 8.596 1.580 1.00 90.62 181 THR A N 1
ATOM 1330 C CA . THR A 1 181 ? 19.756 7.684 2.688 1.00 90.62 181 THR A CA 1
ATOM 1331 C C . THR A 1 181 ? 18.758 6.529 2.743 1.00 90.62 181 THR A C 1
ATOM 1333 O O . THR A 1 181 ? 17.606 6.641 2.319 1.00 90.62 181 THR A O 1
ATOM 1336 N N . ASP A 1 182 ? 19.186 5.424 3.342 1.00 83.88 182 ASP A N 1
ATOM 1337 C CA . ASP A 1 182 ? 18.345 4.264 3.641 1.00 83.88 182 ASP A CA 1
ATOM 1338 C C . ASP A 1 182 ? 17.112 4.629 4.488 1.00 83.88 182 ASP A C 1
ATOM 1340 O O . ASP A 1 182 ? 16.004 4.137 4.245 1.00 83.88 182 ASP A O 1
ATOM 1344 N N . LEU A 1 183 ? 17.278 5.556 5.439 1.00 80.62 183 LEU A N 1
ATOM 1345 C CA . LEU A 1 183 ? 16.182 6.083 6.252 1.00 80.62 183 LEU A CA 1
ATOM 1346 C C . LEU A 1 183 ? 15.171 6.861 5.399 1.00 80.62 183 LEU A C 1
ATOM 1348 O O . LEU A 1 183 ? 13.970 6.616 5.509 1.00 80.62 183 LEU A O 1
ATOM 1352 N N . ALA A 1 184 ? 15.644 7.751 4.521 1.00 83.31 184 ALA A N 1
ATOM 1353 C CA . ALA A 1 184 ? 14.775 8.516 3.629 1.00 83.31 184 ALA A CA 1
ATOM 1354 C C . ALA A 1 184 ? 14.027 7.599 2.646 1.00 83.31 184 ALA A C 1
ATOM 1356 O O . ALA A 1 184 ? 12.820 7.752 2.449 1.00 83.31 184 ALA A O 1
ATOM 1357 N N . CYS A 1 185 ? 14.705 6.583 2.094 1.00 86.44 185 CYS A N 1
ATOM 1358 C CA . CYS A 1 185 ? 14.063 5.557 1.271 1.00 86.44 185 CYS A CA 1
ATOM 1359 C C . CYS A 1 185 ? 12.939 4.843 2.038 1.00 86.44 185 CYS A C 1
ATOM 1361 O O . CYS A 1 185 ? 11.824 4.707 1.533 1.00 86.44 185 CYS A O 1
ATOM 1363 N N . SER A 1 186 ? 13.216 4.421 3.272 1.00 81.06 186 SER A N 1
ATOM 1364 C CA . SER A 1 186 ? 12.245 3.723 4.120 1.00 81.06 186 SER A CA 1
ATOM 1365 C C . SER A 1 186 ? 11.027 4.600 4.427 1.00 81.06 186 SER A C 1
ATOM 1367 O O . SER A 1 186 ? 9.891 4.142 4.315 1.00 81.06 186 SER A O 1
ATOM 1369 N N . GLN A 1 187 ? 11.238 5.883 4.737 1.00 83.69 187 GLN A N 1
ATOM 1370 C CA . GLN A 1 187 ? 10.160 6.844 4.994 1.00 83.69 187 GLN A CA 1
ATOM 1371 C C . GLN A 1 187 ? 9.267 7.062 3.765 1.00 83.69 187 GLN A C 1
ATOM 1373 O O . GLN A 1 187 ? 8.043 7.058 3.888 1.00 83.69 187 GLN A O 1
ATOM 1378 N N . LEU A 1 188 ? 9.856 7.200 2.574 1.00 91.75 188 LEU A N 1
ATOM 1379 C CA . LEU A 1 188 ? 9.101 7.388 1.332 1.00 91.75 188 LEU A CA 1
ATOM 1380 C C . LEU A 1 188 ? 8.323 6.126 0.930 1.00 91.75 188 LEU A C 1
ATOM 1382 O O . LEU A 1 188 ? 7.192 6.231 0.459 1.00 91.75 188 LEU A O 1
ATOM 1386 N N . ILE A 1 189 ? 8.875 4.929 1.158 1.00 85.94 189 ILE A N 1
ATOM 1387 C CA . ILE A 1 189 ? 8.138 3.669 0.961 1.00 85.94 189 ILE A CA 1
ATOM 1388 C C . ILE A 1 189 ? 6.962 3.584 1.935 1.00 85.94 189 ILE A C 1
ATOM 1390 O O . ILE A 1 189 ? 5.840 3.312 1.507 1.00 85.94 189 ILE A O 1
ATOM 1394 N N . TYR A 1 190 ? 7.191 3.869 3.220 1.00 86.81 190 TYR A N 1
ATOM 1395 C CA . TYR A 1 190 ? 6.136 3.902 4.232 1.00 86.81 190 TYR A CA 1
ATOM 1396 C C . TYR A 1 190 ? 4.994 4.847 3.815 1.00 86.81 190 TYR A C 1
ATOM 1398 O O . TYR A 1 190 ? 3.821 4.472 3.873 1.00 86.81 190 TYR A O 1
ATOM 1406 N N . GLN A 1 191 ? 5.324 6.053 3.336 1.00 88.31 191 GLN A N 1
ATOM 1407 C CA . GLN A 1 191 ? 4.342 7.032 2.859 1.00 88.31 191 GLN A CA 1
ATOM 1408 C C . GLN A 1 191 ? 3.572 6.533 1.632 1.00 88.31 191 GLN A C 1
ATOM 1410 O O . GLN A 1 191 ? 2.345 6.601 1.622 1.00 88.31 191 GLN A O 1
ATOM 1415 N N . ALA A 1 192 ? 4.259 5.973 0.631 1.00 93.19 192 ALA A N 1
ATOM 1416 C CA . ALA A 1 192 ? 3.619 5.469 -0.585 1.00 93.19 192 ALA A CA 1
ATOM 1417 C C . ALA A 1 192 ? 2.623 4.338 -0.285 1.00 93.19 192 ALA A C 1
ATOM 1419 O O . ALA A 1 192 ? 1.529 4.297 -0.854 1.00 93.19 192 ALA A O 1
ATOM 1420 N N . ILE A 1 193 ? 2.970 3.438 0.640 1.00 89.88 193 ILE A N 1
ATOM 1421 C CA . ILE A 1 193 ? 2.090 2.347 1.076 1.00 89.88 193 ILE A CA 1
ATOM 1422 C C . ILE A 1 193 ? 0.913 2.882 1.891 1.00 89.88 193 ILE A C 1
ATOM 1424 O O . ILE A 1 193 ? -0.221 2.493 1.624 1.00 89.88 193 ILE A O 1
ATOM 1428 N N . THR A 1 194 ? 1.159 3.812 2.816 1.00 87.06 194 THR A N 1
ATOM 1429 C CA . THR A 1 194 ? 0.106 4.479 3.601 1.00 87.06 194 THR A CA 1
ATOM 1430 C C . THR A 1 194 ? -0.905 5.170 2.682 1.00 87.06 194 THR A C 1
ATOM 1432 O O . THR A 1 194 ? -2.100 4.899 2.746 1.00 87.06 194 THR A O 1
ATOM 1435 N N . ASN A 1 195 ? -0.430 5.982 1.735 1.00 91.56 195 ASN A N 1
ATOM 1436 C CA . ASN A 1 195 ? -1.285 6.657 0.758 1.00 91.56 195 ASN A CA 1
ATOM 1437 C C . ASN A 1 195 ? -2.030 5.666 -0.145 1.00 91.56 195 ASN A C 1
ATOM 1439 O O . ASN A 1 195 ? -3.175 5.908 -0.518 1.00 91.56 195 ASN A O 1
ATOM 1443 N N . SER A 1 196 ? -1.424 4.518 -0.454 1.00 93.00 196 SER A N 1
ATOM 1444 C CA . SER A 1 196 ? -2.108 3.460 -1.200 1.00 93.00 196 SER A CA 1
ATOM 1445 C C . SER A 1 196 ? -3.244 2.819 -0.401 1.00 93.00 196 SER A C 1
ATOM 1447 O O . SER A 1 196 ? -4.301 2.537 -0.961 1.00 93.00 196 SER A O 1
ATOM 1449 N N . LEU A 1 197 ? -3.050 2.600 0.902 1.00 86.94 197 LEU A N 1
ATOM 1450 C CA . LEU A 1 197 ? -4.089 2.088 1.798 1.00 86.94 197 LEU A CA 1
ATOM 1451 C C . LEU A 1 197 ? -5.245 3.086 1.939 1.00 86.94 197 LEU A C 1
ATOM 1453 O O . LEU A 1 197 ? -6.400 2.676 1.856 1.00 86.94 197 LEU A O 1
ATOM 1457 N N . ILE A 1 198 ? -4.947 4.385 2.022 1.00 86.56 198 ILE A N 1
ATOM 1458 C CA . ILE A 1 198 ? -5.957 5.455 2.015 1.00 86.56 198 ILE A CA 1
ATOM 1459 C C . ILE A 1 198 ? -6.787 5.426 0.719 1.00 86.56 198 ILE A C 1
ATOM 1461 O O . ILE A 1 198 ? -8.015 5.504 0.760 1.00 86.56 198 ILE A O 1
ATOM 1465 N N . GLU A 1 199 ? -6.155 5.283 -0.452 1.00 90.44 199 GLU A N 1
ATOM 1466 C CA . GLU A 1 199 ? -6.885 5.158 -1.725 1.00 90.44 199 GLU A CA 1
ATOM 1467 C C . GLU A 1 199 ? -7.755 3.897 -1.780 1.00 90.44 199 GLU A C 1
ATOM 1469 O O . GLU A 1 199 ? -8.886 3.940 -2.272 1.00 90.44 199 GLU A O 1
ATOM 1474 N N . ALA A 1 200 ? -7.256 2.782 -1.244 1.00 86.69 200 ALA A N 1
ATOM 1475 C CA . ALA A 1 200 ? -8.019 1.546 -1.133 1.00 86.69 200 ALA A CA 1
ATOM 1476 C C . ALA A 1 200 ? -9.247 1.710 -0.220 1.00 86.69 200 ALA A C 1
ATOM 1478 O O . ALA A 1 200 ? -10.338 1.248 -0.563 1.00 86.69 200 ALA A O 1
ATOM 1479 N N . GLU A 1 201 ? -9.106 2.413 0.902 1.00 83.25 201 GLU A N 1
ATOM 1480 C CA . GLU A 1 201 ? -10.205 2.694 1.826 1.00 83.25 201 GLU A CA 1
ATOM 1481 C C . GLU A 1 201 ? -11.284 3.579 1.189 1.00 83.25 201 GLU A C 1
ATOM 1483 O O . GLU A 1 201 ? -12.474 3.269 1.295 1.00 83.25 201 GLU A O 1
ATOM 1488 N N . LYS A 1 202 ? -10.899 4.624 0.441 1.00 84.00 202 LYS A N 1
ATOM 1489 C CA . LYS A 1 202 ? -11.846 5.506 -0.274 1.00 84.00 202 LYS A CA 1
ATOM 1490 C C . LYS A 1 202 ? -12.773 4.736 -1.213 1.00 84.00 202 LYS A C 1
ATOM 1492 O O . LYS A 1 202 ? -13.949 5.071 -1.344 1.00 84.00 202 LYS A O 1
ATOM 1497 N N . MET A 1 203 ? -12.258 3.689 -1.858 1.00 86.50 203 MET A N 1
ATOM 1498 C CA . MET A 1 203 ? -13.047 2.807 -2.725 1.00 86.50 203 MET A CA 1
ATOM 1499 C C . MET A 1 203 ? -13.680 1.619 -1.986 1.00 86.50 203 MET A C 1
ATOM 1501 O O . MET A 1 203 ? -14.266 0.750 -2.633 1.00 86.50 203 MET A O 1
ATOM 1505 N N . LYS A 1 204 ? -13.570 1.575 -0.652 1.00 83.38 204 LYS A N 1
ATOM 1506 C CA . LYS A 1 204 ? -14.025 0.479 0.217 1.00 83.38 204 LYS A CA 1
ATOM 1507 C C . LYS A 1 204 ? -13.487 -0.876 -0.246 1.00 83.38 204 LYS A C 1
ATOM 1509 O O . LYS A 1 204 ? -14.204 -1.878 -0.212 1.00 83.38 204 LYS A O 1
ATOM 1514 N N . ALA A 1 205 ? -12.242 -0.887 -0.729 1.00 82.44 205 ALA A N 1
ATOM 1515 C CA . ALA A 1 205 ? -11.575 -2.099 -1.159 1.00 82.44 205 ALA A CA 1
ATOM 1516 C C . ALA A 1 205 ? -11.472 -3.047 0.023 1.00 82.44 205 ALA A C 1
ATOM 1518 O O . ALA A 1 205 ? -11.103 -2.670 1.135 1.00 82.44 205 ALA A O 1
ATOM 1519 N N . VAL A 1 206 ? -11.779 -4.299 -0.251 1.00 81.31 206 VAL A N 1
ATOM 1520 C CA . VAL A 1 206 ? -11.743 -5.342 0.748 1.00 81.31 206 VAL A CA 1
ATOM 1521 C C . VAL A 1 206 ? -10.426 -6.095 0.682 1.00 81.31 206 VAL A C 1
ATOM 1523 O O . VAL A 1 206 ? -9.946 -6.674 1.642 1.00 81.31 206 VAL A O 1
ATOM 1526 N N . SER A 1 207 ? -9.811 -6.151 -0.479 1.00 84.25 207 SER A N 1
ATOM 1527 C CA . SER A 1 207 ? -8.583 -6.884 -0.670 1.00 84.25 207 SER A CA 1
ATOM 1528 C C . SER A 1 207 ? -7.648 -6.075 -1.534 1.00 84.25 207 SER A C 1
ATOM 1530 O O . SER A 1 207 ? -8.027 -5.554 -2.584 1.00 84.25 207 SER A O 1
ATOM 1532 N N . VAL A 1 208 ? -6.416 -5.955 -1.051 1.00 88.12 208 VAL A N 1
ATOM 1533 C CA . VAL A 1 208 ? -5.377 -5.156 -1.687 1.00 88.12 208 VAL A CA 1
ATOM 1534 C C . VAL A 1 208 ? -4.109 -5.981 -1.762 1.00 88.12 208 VAL A C 1
ATOM 1536 O O . VAL A 1 208 ? -3.703 -6.614 -0.787 1.00 88.12 208 VAL A O 1
ATOM 1539 N N . SER A 1 209 ? -3.492 -5.994 -2.936 1.00 86.81 209 SER A N 1
ATOM 1540 C CA . SER A 1 209 ? -2.261 -6.733 -3.191 1.00 86.81 209 SER A CA 1
ATOM 1541 C C . SER A 1 209 ? -1.100 -5.776 -3.429 1.00 86.81 209 SER A C 1
ATOM 1543 O O . SER A 1 209 ? -1.165 -4.962 -4.348 1.00 86.81 209 SER A O 1
ATOM 1545 N N . PHE A 1 210 ? -0.031 -5.901 -2.642 1.00 85.12 210 PHE A N 1
ATOM 1546 C CA . PHE A 1 210 ? 1.162 -5.059 -2.727 1.00 85.12 210 PHE A CA 1
ATOM 1547 C C . PHE A 1 210 ? 2.358 -5.827 -3.302 1.00 85.12 210 PHE A C 1
ATOM 1549 O O . PHE A 1 210 ? 2.592 -6.980 -2.918 1.00 85.12 210 PHE A O 1
ATOM 1556 N N . PRO A 1 211 ? 3.153 -5.196 -4.184 1.00 83.38 211 PRO A N 1
ATOM 1557 C CA . PRO A 1 211 ? 4.456 -5.698 -4.578 1.00 83.38 211 PRO A CA 1
ATOM 1558 C C . PRO A 1 211 ? 5.512 -5.314 -3.532 1.00 83.38 211 PRO A C 1
ATOM 1560 O O . PRO A 1 211 ? 5.289 -4.469 -2.665 1.00 83.38 211 PRO A O 1
ATOM 1563 N N . ALA A 1 212 ? 6.713 -5.867 -3.678 1.00 77.81 212 ALA A N 1
ATOM 1564 C CA . ALA A 1 212 ? 7.902 -5.394 -2.974 1.00 77.81 212 ALA A CA 1
ATOM 1565 C C . ALA A 1 212 ? 8.378 -4.046 -3.552 1.00 77.81 212 ALA A C 1
ATOM 1567 O O . ALA A 1 212 ? 9.307 -3.993 -4.367 1.00 77.81 212 ALA A O 1
ATOM 1568 N N . LEU A 1 213 ? 7.680 -2.968 -3.184 1.00 83.75 213 LEU A N 1
ATOM 1569 C CA . LEU A 1 213 ? 7.858 -1.619 -3.724 1.00 83.75 213 LEU A CA 1
ATOM 1570 C C . LEU A 1 213 ? 9.332 -1.174 -3.678 1.00 83.75 213 LEU A C 1
ATOM 1572 O O . LEU A 1 213 ? 10.028 -1.395 -2.693 1.00 83.75 213 LEU A O 1
ATOM 1576 N N . SER A 1 214 ? 9.810 -0.569 -4.768 1.00 85.38 214 SER A N 1
ATOM 1577 C CA . SER A 1 214 ? 11.181 -0.055 -4.949 1.00 85.38 214 SER A CA 1
ATOM 1578 C C . SER A 1 214 ? 12.351 -1.054 -4.892 1.00 85.38 214 SER A C 1
ATOM 1580 O O . SER A 1 214 ? 13.489 -0.662 -5.136 1.00 85.38 214 SER A O 1
ATOM 1582 N N . THR A 1 215 ? 12.116 -2.346 -4.659 1.00 76.00 215 THR A N 1
ATOM 1583 C CA . THR A 1 215 ? 13.209 -3.339 -4.529 1.00 76.00 215 THR A CA 1
ATOM 1584 C C . THR A 1 215 ? 13.762 -3.874 -5.855 1.00 76.00 215 THR A C 1
ATOM 1586 O O . THR A 1 215 ? 14.746 -4.611 -5.856 1.00 76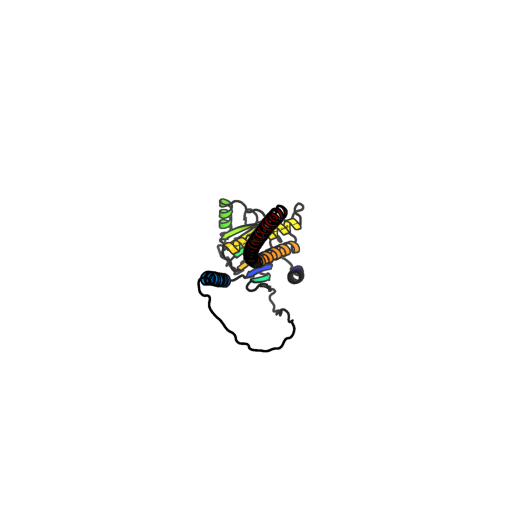.00 215 THR A O 1
ATOM 1589 N N . GLY A 1 216 ? 13.102 -3.545 -6.972 1.00 77.38 216 GLY A N 1
ATOM 1590 C CA . GLY A 1 216 ? 13.472 -3.948 -8.331 1.00 77.38 216 GLY A CA 1
ATOM 1591 C C . GLY A 1 216 ? 14.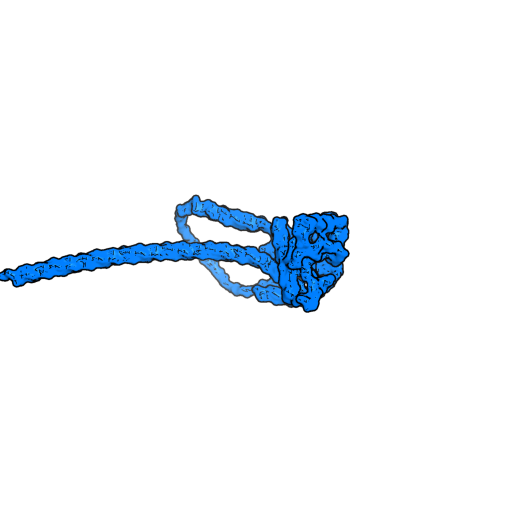446 -2.993 -8.997 1.00 77.38 216 GLY A C 1
ATOM 1592 O O . GLY A 1 216 ? 15.535 -2.750 -8.494 1.00 77.38 216 GLY A O 1
ATOM 1593 N N . ILE A 1 217 ? 14.022 -2.424 -10.126 1.00 83.06 217 ILE A N 1
ATOM 1594 C CA . ILE A 1 217 ? 14.797 -1.444 -10.906 1.00 83.06 217 ILE A CA 1
ATOM 1595 C C . ILE A 1 217 ? 15.274 -0.271 -10.028 1.00 83.06 217 ILE A C 1
ATOM 1597 O O . ILE A 1 217 ? 16.336 0.287 -10.267 1.00 83.06 217 ILE A O 1
ATOM 1601 N N . TYR A 1 218 ? 14.507 0.084 -8.993 1.00 84.75 218 TYR A N 1
ATOM 1602 C CA . TYR A 1 218 ? 14.813 1.185 -8.073 1.00 84.75 218 TYR A CA 1
ATOM 1603 C C . TYR A 1 218 ? 15.824 0.826 -6.973 1.00 84.75 218 TYR A C 1
ATOM 1605 O O . TYR A 1 218 ? 16.237 1.716 -6.238 1.00 84.75 218 TYR A O 1
ATOM 1613 N N . ALA A 1 219 ? 16.245 -0.440 -6.890 1.00 86.88 219 ALA A N 1
ATOM 1614 C CA . ALA A 1 219 ? 17.388 -0.930 -6.120 1.00 86.88 219 ALA A CA 1
ATOM 1615 C C . ALA A 1 219 ? 17.426 -0.571 -4.620 1.00 86.88 219 ALA A C 1
ATOM 1617 O O . ALA A 1 219 ? 18.488 -0.649 -4.002 1.00 86.88 219 ALA A O 1
ATOM 1618 N N . VAL A 1 220 ? 16.291 -0.223 -4.002 1.00 79.62 220 VAL A N 1
ATOM 1619 C CA . VAL A 1 220 ? 16.237 -0.008 -2.548 1.00 79.62 220 VAL A CA 1
ATOM 1620 C C . VAL A 1 220 ? 16.513 -1.326 -1.829 1.00 79.62 220 VAL A C 1
ATOM 1622 O O . VAL A 1 220 ? 16.064 -2.393 -2.267 1.00 79.62 220 VAL A O 1
ATOM 1625 N N . ASN A 1 221 ? 17.249 -1.255 -0.714 1.00 81.19 221 ASN A N 1
ATOM 1626 C CA . ASN A 1 221 ? 17.544 -2.417 0.113 1.00 81.19 221 ASN A CA 1
ATOM 1627 C C . ASN A 1 221 ? 16.249 -3.161 0.464 1.00 81.19 221 ASN A C 1
ATOM 1629 O O . ASN A 1 221 ? 15.302 -2.600 1.014 1.00 81.19 221 ASN A O 1
ATOM 1633 N N . LYS A 1 222 ? 16.237 -4.452 0.144 1.00 74.62 222 LYS A N 1
ATOM 1634 C CA . LYS A 1 222 ? 15.066 -5.315 0.281 1.00 74.62 222 LYS A CA 1
ATOM 1635 C C . LYS A 1 222 ? 14.556 -5.375 1.713 1.00 74.62 222 LYS A C 1
ATOM 1637 O O . LYS A 1 222 ? 13.352 -5.274 1.893 1.00 74.62 222 LYS A O 1
ATOM 1642 N N . SER A 1 223 ? 15.462 -5.502 2.688 1.00 68.88 223 SER A N 1
ATOM 1643 C CA . SER A 1 223 ? 15.115 -5.608 4.106 1.00 68.88 223 SER A CA 1
ATOM 1644 C C . SER A 1 223 ? 14.462 -4.319 4.609 1.00 68.88 223 SER A C 1
ATOM 1646 O O . SER A 1 223 ? 13.375 -4.355 5.179 1.00 68.88 223 SER A O 1
ATOM 1648 N N . LEU A 1 224 ? 15.031 -3.163 4.271 1.00 72.94 224 LEU A N 1
ATOM 1649 C CA . LEU A 1 224 ? 14.447 -1.868 4.626 1.00 72.94 224 LEU A CA 1
ATOM 1650 C C . LEU A 1 224 ? 13.086 -1.629 3.970 1.00 72.94 224 LEU A C 1
ATOM 1652 O O . LEU A 1 224 ? 12.141 -1.192 4.623 1.00 72.94 224 LEU A O 1
ATOM 1656 N N . ALA A 1 225 ? 12.982 -1.942 2.676 1.00 72.56 225 ALA A N 1
ATOM 1657 C CA . ALA A 1 225 ? 11.775 -1.698 1.907 1.00 72.56 225 ALA A CA 1
ATOM 1658 C C . ALA A 1 225 ? 10.571 -2.416 2.504 1.00 72.56 225 ALA A C 1
ATOM 1660 O O . ALA A 1 225 ? 9.534 -1.786 2.706 1.00 72.56 225 ALA A O 1
ATOM 1661 N N . ALA A 1 226 ? 10.682 -3.711 2.804 1.00 70.19 226 ALA A N 1
ATOM 1662 C CA . ALA A 1 226 ? 9.533 -4.385 3.373 1.00 70.19 226 ALA A CA 1
ATOM 1663 C C . ALA A 1 226 ? 9.348 -4.193 4.881 1.00 70.19 226 ALA A C 1
ATOM 1665 O O . ALA A 1 226 ? 8.187 -4.160 5.268 1.00 70.19 226 ALA A O 1
ATOM 1666 N N . GLU A 1 227 ? 10.367 -3.867 5.689 1.00 72.44 227 GLU A N 1
ATOM 1667 C CA . GLU A 1 227 ? 10.115 -3.321 7.038 1.00 72.44 227 GLU A CA 1
ATOM 1668 C C . GLU A 1 227 ? 9.193 -2.091 6.948 1.00 72.44 227 GLU A C 1
ATOM 1670 O O . GLU A 1 227 ? 8.146 -2.043 7.591 1.00 72.44 227 GLU A O 1
ATOM 1675 N N . ALA A 1 228 ? 9.491 -1.148 6.047 1.00 75.50 228 ALA A N 1
ATOM 1676 C CA . ALA A 1 228 ? 8.646 0.023 5.820 1.00 75.50 228 ALA A CA 1
ATOM 1677 C C . ALA A 1 228 ? 7.227 -0.329 5.323 1.00 75.50 228 ALA A C 1
ATOM 1679 O O . ALA A 1 228 ? 6.252 0.263 5.792 1.00 75.50 228 ALA A O 1
ATOM 1680 N N . ILE A 1 229 ? 7.091 -1.300 4.407 1.00 77.50 229 ILE A N 1
ATOM 1681 C CA . ILE A 1 229 ? 5.782 -1.788 3.928 1.00 77.50 229 ILE A CA 1
ATOM 1682 C C . ILE A 1 229 ? 4.969 -2.383 5.087 1.00 77.50 229 ILE A C 1
ATOM 1684 O O . ILE A 1 229 ? 3.798 -2.039 5.251 1.00 77.50 229 ILE A O 1
ATOM 1688 N N . PHE A 1 230 ? 5.567 -3.256 5.902 1.00 74.50 230 PHE A N 1
ATOM 1689 C CA . PHE A 1 230 ? 4.885 -3.887 7.034 1.00 74.50 230 PHE A CA 1
ATOM 1690 C C . PHE A 1 230 ? 4.487 -2.861 8.089 1.00 74.50 230 PHE A C 1
ATOM 1692 O O . PHE A 1 230 ? 3.342 -2.884 8.536 1.00 74.50 230 PHE A O 1
ATOM 1699 N N . GLN A 1 231 ? 5.380 -1.936 8.445 1.00 75.44 231 GLN A N 1
ATOM 1700 C CA . GLN A 1 231 ? 5.082 -0.870 9.402 1.00 75.44 231 GLN A CA 1
ATOM 1701 C C . GLN A 1 231 ? 3.897 -0.014 8.945 1.00 75.44 231 GLN A C 1
ATOM 1703 O O . GLN A 1 231 ? 3.003 0.264 9.744 1.00 75.44 231 GLN A O 1
ATOM 1708 N N . ALA A 1 232 ? 3.837 0.356 7.660 1.00 79.88 232 ALA A N 1
ATOM 1709 C CA . ALA A 1 232 ? 2.703 1.097 7.109 1.00 79.88 232 ALA A CA 1
ATOM 1710 C C . ALA A 1 232 ? 1.394 0.298 7.214 1.00 79.88 232 ALA A C 1
ATOM 1712 O O . ALA A 1 232 ? 0.395 0.808 7.716 1.00 79.88 232 ALA A O 1
ATOM 1713 N N . ILE A 1 233 ? 1.409 -0.980 6.822 1.00 78.31 233 ILE A N 1
ATOM 1714 C CA . ILE A 1 233 ? 0.228 -1.854 6.884 1.00 78.31 233 ILE A CA 1
ATOM 1715 C C . ILE A 1 233 ? -0.253 -2.057 8.326 1.00 78.31 233 ILE A C 1
ATOM 1717 O O . ILE A 1 233 ? -1.447 -1.954 8.604 1.00 78.31 233 ILE A O 1
ATOM 1721 N N . LEU A 1 234 ? 0.662 -2.353 9.252 1.00 75.00 234 LEU A N 1
ATOM 1722 C CA . LEU A 1 234 ? 0.328 -2.580 10.656 1.00 75.00 234 LEU A CA 1
ATOM 1723 C C . LEU A 1 234 ? -0.229 -1.315 11.299 1.00 75.00 234 LEU A C 1
ATOM 1725 O O . LEU A 1 234 ? -1.218 -1.398 12.026 1.00 75.00 234 LEU A O 1
ATOM 1729 N N . LYS A 1 235 ? 0.367 -0.155 11.010 1.00 73.62 235 LYS A N 1
ATOM 1730 C CA . LYS A 1 235 ? -0.097 1.114 11.561 1.00 73.62 235 LYS A CA 1
ATOM 1731 C C . LYS A 1 235 ? -1.478 1.500 11.050 1.00 73.62 235 LYS A C 1
ATOM 1733 O O . LYS A 1 235 ? -2.270 1.956 11.862 1.00 73.62 235 LYS A O 1
ATOM 1738 N N . GLU A 1 236 ? -1.810 1.266 9.784 1.00 71.81 236 GLU A N 1
ATOM 1739 C CA . GLU A 1 236 ? -3.173 1.516 9.289 1.00 71.81 236 GLU A CA 1
ATOM 1740 C C . GLU A 1 236 ? -4.200 0.585 9.949 1.00 71.81 236 GLU A C 1
ATOM 1742 O O . GLU A 1 236 ? -5.223 1.037 10.460 1.00 71.81 236 GLU A O 1
ATOM 1747 N N . VAL A 1 237 ? -3.894 -0.713 10.067 1.00 64.50 237 VAL A N 1
ATOM 1748 C CA . VAL A 1 237 ? -4.790 -1.674 10.741 1.00 64.50 237 VAL A CA 1
ATOM 1749 C C . VAL A 1 237 ? -4.953 -1.358 12.239 1.00 64.50 237 VAL A C 1
ATOM 1751 O O . VAL A 1 237 ? -6.015 -1.602 12.812 1.00 64.50 237 VAL A O 1
ATOM 1754 N N . GLN A 1 238 ? -3.924 -0.803 12.888 1.00 62.56 238 GLN A N 1
ATOM 1755 C CA . GLN A 1 238 ? -3.967 -0.371 14.291 1.00 62.56 238 GLN A CA 1
ATOM 1756 C C . GLN A 1 238 ? -4.553 1.036 14.478 1.00 62.56 238 GLN A C 1
ATOM 1758 O O . GLN A 1 238 ? -5.137 1.312 15.522 1.00 62.56 238 GLN A O 1
ATOM 1763 N N . GLY A 1 239 ? -4.440 1.926 13.491 1.00 55.72 239 GLY A N 1
ATOM 1764 C CA . GLY A 1 239 ? -4.998 3.279 13.515 1.00 55.72 239 GLY A CA 1
ATOM 1765 C C . GLY A 1 239 ? -6.518 3.268 13.643 1.00 55.72 239 GLY A C 1
ATOM 1766 O O . GLY A 1 239 ? -7.077 4.083 14.372 1.00 55.72 239 GLY A O 1
ATOM 1767 N N . VAL A 1 240 ? -7.170 2.260 13.057 1.00 51.44 240 VAL A N 1
ATOM 1768 C CA . VAL A 1 240 ? -8.600 1.978 13.254 1.00 51.44 240 VAL A CA 1
ATOM 1769 C C . VAL A 1 240 ? -8.927 1.651 14.722 1.00 51.44 240 VAL A C 1
ATOM 1771 O O . VAL A 1 240 ? -9.983 2.037 15.215 1.00 51.44 240 VAL A O 1
ATOM 1774 N N . LEU A 1 241 ? -8.020 0.989 15.454 1.00 44.50 241 LEU A N 1
ATOM 1775 C CA . LEU A 1 241 ? -8.192 0.686 16.883 1.00 44.50 241 LEU A CA 1
ATOM 1776 C C . LEU A 1 241 ? -7.904 1.911 17.767 1.00 44.50 241 LEU A C 1
ATOM 1778 O O . LEU A 1 241 ? -8.671 2.198 18.679 1.00 44.50 241 LEU A O 1
ATOM 1782 N N . HIS A 1 242 ? -6.851 2.678 17.470 1.00 48.94 242 HIS A N 1
ATOM 1783 C CA . HIS A 1 242 ? -6.530 3.896 18.225 1.00 48.94 242 HIS A CA 1
ATOM 1784 C C . HIS A 1 242 ? -7.511 5.052 17.976 1.00 48.94 242 HIS A C 1
ATOM 1786 O O . HIS A 1 242 ? -7.684 5.896 18.852 1.00 48.94 242 HIS A O 1
ATOM 1792 N N . GLY A 1 243 ? -8.150 5.120 16.803 1.00 46.97 243 GLY A N 1
ATOM 1793 C CA . GLY A 1 243 ? -9.217 6.087 16.529 1.00 46.97 243 GLY A CA 1
ATOM 1794 C C . GLY A 1 243 ? -10.416 5.881 17.455 1.00 46.97 243 GLY A C 1
ATOM 1795 O O . GLY A 1 243 ? -10.909 6.842 18.040 1.00 46.97 243 GLY A O 1
ATOM 1796 N N . LEU A 1 244 ? -10.797 4.618 17.671 1.00 46.72 244 LEU A N 1
ATOM 1797 C CA . LEU A 1 244 ? -11.828 4.238 18.637 1.00 46.72 244 LEU A CA 1
ATOM 1798 C C . LEU A 1 244 ? -11.405 4.564 20.075 1.00 46.72 244 LEU A C 1
ATOM 1800 O O . LEU A 1 244 ? -12.195 5.138 20.819 1.00 46.72 244 LEU A O 1
ATOM 1804 N N . ASP A 1 245 ? -10.155 4.280 20.456 1.00 47.72 245 ASP A N 1
ATOM 1805 C CA . ASP A 1 245 ? -9.650 4.641 21.789 1.00 47.72 245 ASP A CA 1
ATOM 1806 C C . ASP A 1 245 ? -9.637 6.157 22.014 1.00 47.72 245 ASP A C 1
ATOM 1808 O O . ASP A 1 245 ? -9.952 6.606 23.112 1.00 47.72 245 ASP A O 1
ATOM 1812 N N . ARG A 1 246 ? -9.320 6.965 20.992 1.00 48.09 246 ARG A N 1
ATOM 1813 C CA . ARG A 1 246 ? -9.360 8.433 21.094 1.00 48.09 246 ARG A CA 1
ATOM 1814 C C . ARG A 1 246 ? -10.775 8.977 21.221 1.00 48.09 246 ARG A C 1
ATOM 1816 O O . ARG A 1 246 ? -10.973 9.912 21.989 1.00 48.09 246 ARG A O 1
ATOM 1823 N N . GLU A 1 247 ? -11.742 8.426 20.493 1.00 49.38 247 GLU A N 1
ATOM 1824 C CA . GLU A 1 247 ? -13.149 8.810 20.652 1.00 49.38 247 GLU A CA 1
ATOM 1825 C C . GLU A 1 247 ? -13.665 8.426 22.043 1.00 49.38 247 GLU A C 1
ATOM 1827 O O . GLU A 1 247 ? -14.243 9.263 22.735 1.00 49.38 247 GLU A O 1
ATOM 1832 N N . VAL A 1 248 ? -13.375 7.205 22.504 1.00 56.59 248 VAL A N 1
ATOM 1833 C CA . VAL A 1 248 ? -13.742 6.737 23.849 1.00 56.59 248 VAL A CA 1
ATOM 1834 C C . VAL A 1 248 ? -13.062 7.577 24.933 1.00 56.59 248 VAL A C 1
ATOM 1836 O O . VAL A 1 248 ? -13.725 8.012 25.872 1.00 56.59 248 VAL A O 1
ATOM 1839 N N . GLN A 1 249 ? -11.766 7.873 24.799 1.00 54.75 249 GLN A N 1
ATOM 1840 C CA . GLN A 1 249 ? -11.060 8.773 25.712 1.00 54.75 249 GLN A CA 1
ATOM 1841 C C . GLN A 1 249 ? -11.633 10.186 25.669 1.00 54.75 249 GLN A C 1
ATOM 1843 O O . GLN A 1 249 ? -11.782 10.790 26.723 1.00 54.75 249 GLN A O 1
ATOM 1848 N N . GLY A 1 250 ? -11.982 10.706 24.491 1.00 56.22 250 GLY A N 1
ATOM 1849 C CA . GLY A 1 250 ? -12.608 12.018 24.340 1.00 56.22 250 GLY A CA 1
ATOM 1850 C C . GLY A 1 250 ? -13.936 12.115 25.091 1.00 56.22 250 GLY A C 1
ATOM 1851 O O . GLY A 1 250 ? -14.165 13.093 25.801 1.00 56.22 250 GLY A O 1
ATOM 1852 N N . VAL A 1 251 ? -14.769 11.073 25.005 1.00 65.75 251 VAL A N 1
ATOM 1853 C CA . VAL A 1 251 ? -16.031 10.974 25.756 1.00 65.75 251 VAL A CA 1
ATOM 1854 C C . VAL A 1 251 ? -15.777 10.888 27.263 1.00 65.75 251 VAL A C 1
ATOM 1856 O O . VAL A 1 251 ? -16.376 11.647 28.022 1.00 65.75 251 VAL A O 1
ATOM 1859 N N . LEU A 1 252 ? -14.854 10.029 27.711 1.00 61.31 252 LEU A N 1
ATOM 1860 C CA . LEU A 1 252 ? -14.513 9.897 29.134 1.00 61.31 252 LEU A CA 1
ATOM 1861 C C . LEU A 1 252 ? -13.965 11.204 29.723 1.00 61.31 252 LEU A C 1
ATOM 1863 O O . LEU A 1 252 ? -14.354 11.595 30.819 1.00 61.31 252 LEU A O 1
ATOM 1867 N N . HIS A 1 253 ? -13.105 11.909 28.985 1.00 62.78 253 HIS A N 1
ATOM 1868 C CA . HIS A 1 253 ? -12.559 13.195 29.417 1.00 62.78 253 HIS A CA 1
ATOM 1869 C C . HIS A 1 253 ? -13.624 14.297 29.466 1.00 62.78 253 HIS A C 1
ATOM 1871 O O . HIS A 1 253 ? -13.538 15.193 30.307 1.00 62.78 253 HIS A O 1
ATOM 1877 N N . GLY A 1 254 ? -14.605 14.250 28.557 1.00 70.06 254 GLY A N 1
ATOM 1878 C CA . GLY A 1 254 ? -15.764 15.141 28.564 1.00 70.06 254 GLY A CA 1
ATOM 1879 C C . GLY A 1 254 ? -16.622 14.942 29.812 1.00 70.06 254 GLY A C 1
ATOM 1880 O O . GLY A 1 254 ? -16.891 15.909 30.521 1.00 70.06 254 GLY A O 1
ATOM 1881 N N . LEU A 1 255 ? -16.956 13.687 30.128 1.00 73.56 255 LEU A N 1
ATOM 1882 C CA . LEU A 1 255 ? -17.710 13.329 31.333 1.00 73.56 255 LEU A CA 1
ATOM 1883 C C . LEU A 1 255 ? -16.971 13.728 32.617 1.00 73.56 255 LEU A C 1
ATOM 1885 O O . LEU A 1 255 ? -17.583 14.277 33.528 1.00 73.56 255 LEU A O 1
ATOM 1889 N N . ASP A 1 256 ? -15.655 13.513 32.687 1.00 76.00 256 ASP A N 1
ATOM 1890 C CA . ASP A 1 256 ? -14.857 13.889 33.861 1.00 76.00 256 ASP A CA 1
ATOM 1891 C C . ASP A 1 256 ? -14.863 15.411 34.097 1.00 76.00 256 ASP A C 1
ATOM 1893 O O . ASP A 1 256 ? -15.016 15.873 35.228 1.00 76.00 256 ASP A O 1
ATOM 1897 N N . ARG A 1 257 ? -14.799 16.215 33.024 1.00 76.06 257 ARG A N 1
ATOM 1898 C CA . ARG A 1 257 ? -14.931 17.679 33.123 1.00 76.06 257 ARG A CA 1
ATOM 1899 C C . ARG A 1 257 ? -16.314 18.119 33.595 1.00 76.06 257 ARG A C 1
ATOM 1901 O O . ARG A 1 257 ? -16.397 19.054 34.389 1.00 76.06 257 ARG A O 1
ATOM 1908 N N . GLU A 1 258 ? -17.382 17.485 33.119 1.00 80.56 258 GLU A N 1
ATOM 1909 C CA . GLU A 1 258 ? -18.743 17.790 33.575 1.00 80.56 258 GLU A CA 1
ATOM 1910 C C . GLU A 1 258 ? -18.923 17.455 35.058 1.00 80.56 258 GLU A C 1
ATOM 1912 O O . GLU A 1 258 ? -19.395 18.295 35.824 1.00 80.56 258 GLU A O 1
ATOM 1917 N N . VAL A 1 259 ? -18.473 16.272 35.486 1.00 84.38 259 VAL A N 1
ATOM 1918 C CA . VAL A 1 259 ? -18.531 15.845 36.891 1.00 84.38 259 VAL A CA 1
ATOM 1919 C C . VAL A 1 259 ? -17.737 16.798 37.784 1.00 84.38 259 VAL A C 1
ATOM 1921 O O . VAL A 1 259 ? -18.254 17.253 38.804 1.00 84.38 259 VAL A O 1
ATOM 1924 N N . GLN A 1 260 ? -16.513 17.164 37.395 1.00 79.44 260 GLN A N 1
ATOM 1925 C 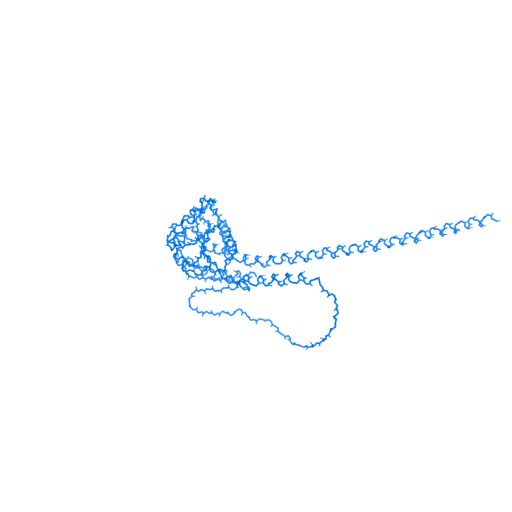CA . GLN A 1 260 ? -15.711 18.141 38.138 1.00 79.44 260 GLN A CA 1
ATOM 1926 C C . GLN A 1 260 ? -16.378 19.520 38.188 1.00 79.44 260 GLN A C 1
ATOM 1928 O O . GLN A 1 260 ? -16.346 20.176 39.229 1.00 79.44 260 GLN A O 1
ATOM 1933 N N . GLY A 1 261 ? -17.017 19.950 37.096 1.00 79.75 261 GLY A N 1
ATOM 1934 C CA . GLY A 1 261 ? -17.783 21.194 37.047 1.00 79.75 261 GLY A CA 1
ATOM 1935 C C . GLY A 1 261 ? -18.948 21.209 38.039 1.00 79.75 261 GLY A C 1
ATOM 1936 O O . GLY A 1 261 ? -19.116 22.186 38.768 1.00 79.75 261 GLY A O 1
ATOM 1937 N N . ILE A 1 262 ? -19.708 20.111 38.119 1.00 86.12 262 ILE A N 1
ATOM 1938 C CA . ILE A 1 262 ? -20.812 19.948 39.078 1.00 86.12 262 ILE A CA 1
ATOM 1939 C C . ILE A 1 262 ? -20.285 19.963 40.516 1.00 86.12 262 ILE A C 1
ATOM 1941 O O . ILE A 1 262 ? -20.809 20.699 41.350 1.00 86.12 262 ILE A O 1
ATOM 1945 N N . LEU A 1 263 ? -19.227 19.198 40.806 1.00 82.56 263 LEU A N 1
ATOM 1946 C CA . LEU A 1 263 ? -18.631 19.139 42.144 1.00 82.56 263 LEU A CA 1
ATOM 1947 C C . LEU A 1 263 ? -18.129 20.511 42.608 1.00 82.56 263 LEU A C 1
ATOM 1949 O O . LEU A 1 263 ? -18.417 20.919 43.730 1.00 82.56 263 LEU A O 1
ATOM 1953 N N . HIS A 1 264 ? -17.439 21.254 41.740 1.00 83.94 264 HIS A N 1
ATOM 1954 C CA . HIS A 1 264 ? -16.999 22.614 42.054 1.00 83.94 264 HIS A CA 1
ATOM 1955 C C . HIS A 1 264 ? -18.161 23.597 42.233 1.00 83.94 264 HIS A C 1
ATOM 1957 O O . HIS A 1 264 ? -18.066 24.503 43.062 1.00 83.94 264 HIS A O 1
ATOM 1963 N N . GLY A 1 265 ? -19.241 23.444 41.463 1.00 85.81 265 GLY A N 1
ATOM 1964 C CA . GLY A 1 265 ? -20.458 24.239 41.628 1.00 85.81 265 GLY A CA 1
ATOM 1965 C C . GLY A 1 265 ? -21.092 24.026 43.002 1.00 85.81 265 GLY A C 1
ATOM 1966 O O . GLY A 1 265 ? -21.331 24.995 43.720 1.00 85.81 265 GLY A O 1
ATOM 1967 N N . LEU A 1 266 ? -21.270 22.763 43.398 1.00 88.38 266 LEU A N 1
ATOM 1968 C CA . LEU A 1 266 ? -21.811 22.390 44.707 1.00 88.38 266 LEU A CA 1
ATOM 1969 C C . LEU A 1 266 ? -20.928 22.881 45.859 1.00 88.38 266 LEU A C 1
ATOM 1971 O O . LEU A 1 266 ? -21.441 23.419 46.836 1.00 88.38 266 LEU A O 1
ATOM 1975 N N . ASP A 1 267 ? -19.604 22.749 45.741 1.00 89.00 267 ASP A N 1
ATOM 1976 C CA . ASP A 1 267 ? -18.671 23.230 46.766 1.00 89.00 267 ASP A CA 1
ATOM 1977 C C . ASP A 1 267 ? -18.785 24.751 46.967 1.00 89.00 267 ASP A C 1
ATOM 1979 O O . ASP A 1 267 ? -18.852 25.233 48.098 1.00 89.00 267 ASP A O 1
ATOM 1983 N N . ARG A 1 268 ? -18.920 25.520 45.875 1.00 89.50 268 ARG A N 1
ATOM 1984 C CA . ARG A 1 268 ? -19.159 26.970 45.951 1.00 89.50 268 ARG A CA 1
ATOM 1985 C C . ARG A 1 268 ? -20.488 27.322 46.608 1.00 89.50 268 ARG A C 1
ATOM 1987 O O . ARG A 1 268 ? -20.530 28.283 47.375 1.00 89.50 268 ARG A O 1
ATOM 1994 N N . GLU A 1 269 ? -21.557 26.586 46.316 1.00 90.69 269 GLU A N 1
ATOM 1995 C CA . GLU A 1 269 ? -22.858 26.803 46.959 1.00 90.69 269 GLU A CA 1
ATOM 1996 C C . GLU A 1 269 ? -22.785 26.532 48.465 1.00 90.69 269 GLU A C 1
ATOM 1998 O O . GLU A 1 269 ? -23.205 27.374 49.259 1.00 90.69 269 GLU A O 1
ATOM 2003 N N . VAL A 1 270 ? -22.180 25.410 48.869 1.00 92.50 270 VAL A N 1
ATOM 2004 C CA . VAL A 1 270 ? -22.000 25.051 50.285 1.00 92.50 270 VAL A CA 1
ATOM 2005 C C . VAL A 1 270 ? -21.155 26.096 51.015 1.00 92.50 270 VAL A C 1
ATOM 2007 O O . VAL A 1 270 ? -21.557 26.581 52.072 1.00 92.50 270 VAL A O 1
ATOM 2010 N N . GLN A 1 271 ? -20.018 26.499 50.440 1.00 90.50 271 GLN A N 1
ATOM 2011 C CA . GLN A 1 271 ? -19.163 27.563 50.982 1.00 90.50 271 GLN A CA 1
ATOM 2012 C C . GLN A 1 271 ? -19.922 28.891 51.110 1.00 90.50 271 GLN A C 1
ATOM 2014 O O . GLN A 1 271 ? -19.791 29.587 52.117 1.00 90.50 271 GLN A O 1
ATOM 2019 N N . GLY A 1 272 ? -20.750 29.231 50.117 1.00 90.19 272 GLY A N 1
ATOM 2020 C CA . GLY A 1 272 ? -21.595 30.423 50.137 1.00 90.19 272 GLY A CA 1
ATOM 2021 C C . GLY A 1 272 ? -22.599 30.418 51.290 1.00 90.19 272 GLY A C 1
ATOM 2022 O O . GLY A 1 272 ? -22.717 31.418 51.999 1.00 90.19 272 GLY A O 1
ATOM 2023 N N . VAL A 1 273 ? -23.274 29.286 51.524 1.00 92.50 273 VAL A N 1
ATOM 2024 C CA . VAL A 1 273 ? -24.207 29.113 52.651 1.00 92.50 273 VAL A CA 1
ATOM 2025 C C . VAL A 1 273 ? -23.478 29.220 53.990 1.00 92.50 273 VAL A C 1
ATOM 2027 O O . VAL A 1 273 ? -23.922 29.963 54.864 1.00 92.50 273 VAL A O 1
ATOM 2030 N N . LEU A 1 274 ? -22.342 28.534 54.149 1.00 90.25 274 LEU A N 1
ATOM 2031 C CA . LEU A 1 274 ? -21.552 28.573 55.384 1.00 90.25 274 LEU A CA 1
ATOM 2032 C C . LEU A 1 274 ? -21.080 29.994 55.716 1.00 90.25 274 LEU A C 1
ATOM 2034 O O . LEU A 1 274 ? -21.235 30.440 56.851 1.00 90.25 274 LEU A O 1
ATOM 2038 N N . HIS A 1 275 ? -20.567 30.731 54.727 1.00 89.94 275 HIS A N 1
ATOM 2039 C CA . HIS A 1 275 ? -20.172 32.128 54.916 1.00 89.94 275 HIS A CA 1
ATOM 2040 C C . HIS A 1 275 ? -21.354 33.051 55.232 1.00 89.94 275 HIS A C 1
ATOM 2042 O O . HIS A 1 275 ? -21.193 34.000 56.000 1.00 89.94 275 HIS A O 1
ATOM 2048 N N . GLY A 1 276 ? -22.528 32.798 54.647 1.00 91.12 276 GLY A N 1
ATOM 2049 C CA . GLY A 1 276 ? -23.754 33.529 54.968 1.00 91.12 276 GLY A CA 1
ATOM 2050 C C . GLY A 1 276 ? -24.160 33.346 56.431 1.00 91.12 276 GLY A C 1
ATOM 2051 O O . GLY A 1 276 ? -24.345 34.332 57.141 1.00 91.12 276 GLY A O 1
ATOM 2052 N N . LEU A 1 277 ? -24.205 32.093 56.894 1.00 92.31 277 LEU A N 1
ATOM 2053 C CA . LEU A 1 277 ? -24.534 31.750 58.280 1.00 92.31 277 LEU A CA 1
ATOM 2054 C C . LEU A 1 277 ? -23.526 32.335 59.279 1.00 92.31 277 LEU A C 1
ATOM 2056 O O . LEU A 1 277 ? -23.929 32.879 60.303 1.00 92.31 277 LEU A O 1
ATOM 2060 N N . ASP A 1 278 ? -22.226 32.272 58.978 1.00 93.06 278 ASP A N 1
ATOM 2061 C CA . ASP A 1 278 ? -21.183 32.841 59.842 1.00 93.06 278 ASP A CA 1
ATOM 2062 C C . ASP A 1 278 ? -21.356 34.361 60.019 1.00 93.06 278 ASP A C 1
ATOM 2064 O O . ASP A 1 278 ? -21.287 34.878 61.136 1.00 93.06 278 ASP A O 1
ATOM 2068 N N . ARG A 1 279 ? -21.692 35.084 58.939 1.00 92.88 279 ARG A N 1
ATOM 2069 C CA . ARG A 1 279 ? -21.995 36.524 59.010 1.00 92.88 279 ARG A CA 1
ATOM 2070 C C . ARG A 1 279 ? -23.235 36.829 59.843 1.00 92.88 279 ARG A C 1
ATOM 2072 O O . ARG A 1 279 ? -23.222 37.807 60.589 1.00 92.88 279 ARG A O 1
ATOM 2079 N N . GLU A 1 280 ? -24.294 36.031 59.720 1.00 94.00 280 GLU A N 1
ATOM 2080 C CA . GLU A 1 280 ? -25.506 36.202 60.529 1.00 94.00 280 GLU A CA 1
ATOM 2081 C C . GLU A 1 280 ? -25.218 35.990 62.020 1.00 94.00 280 GLU A C 1
ATOM 2083 O O . GLU A 1 280 ? -25.573 36.838 62.840 1.00 94.00 280 GLU A O 1
ATOM 2088 N N . VAL A 1 281 ? -24.509 34.911 62.372 1.00 94.25 281 VAL A N 1
ATOM 2089 C CA . VAL A 1 281 ? -24.127 34.610 63.761 1.00 94.25 281 VAL A CA 1
ATOM 2090 C C . VAL A 1 281 ? -23.255 35.723 64.344 1.00 94.25 281 VAL A C 1
ATOM 2092 O O . VAL A 1 281 ? -23.541 36.214 65.437 1.00 94.25 281 VAL A O 1
ATOM 2095 N N . GLN A 1 282 ? -22.229 36.173 63.615 1.00 92.12 282 GLN A N 1
ATOM 2096 C CA . GLN A 1 282 ? -21.376 37.284 64.053 1.00 92.12 282 GLN A CA 1
ATOM 2097 C C . GLN A 1 282 ? -22.168 38.587 64.219 1.00 92.12 282 GLN A C 1
ATOM 2099 O O . GLN A 1 282 ? -21.946 39.324 65.181 1.00 92.12 282 GLN A O 1
ATOM 2104 N N . GLY A 1 283 ? -23.124 38.858 63.325 1.00 92.25 283 GLY A N 1
ATOM 2105 C CA . GLY A 1 283 ? -24.022 40.008 63.425 1.00 92.25 283 GLY A CA 1
ATOM 2106 C C . GLY A 1 283 ? -24.876 39.988 64.696 1.00 92.25 283 GLY A C 1
ATOM 2107 O O . GLY A 1 283 ? -24.952 41.002 65.392 1.00 92.25 283 GLY A O 1
ATOM 2108 N N . ILE A 1 284 ? -25.463 38.834 65.037 1.00 93.69 284 ILE A N 1
ATOM 2109 C CA . ILE A 1 284 ? -26.250 38.646 66.268 1.00 93.69 284 ILE A CA 1
ATOM 2110 C C . ILE A 1 284 ? -25.371 38.848 67.507 1.00 93.69 284 ILE A C 1
ATOM 2112 O O . ILE A 1 284 ? -25.748 39.596 68.407 1.00 93.69 284 ILE A O 1
ATOM 2116 N N . LEU A 1 285 ? -24.187 38.226 67.545 1.00 90.88 285 LEU A N 1
ATOM 2117 C CA . LEU A 1 285 ? -23.255 38.349 68.670 1.00 90.88 285 LEU A CA 1
ATOM 2118 C C . LEU A 1 285 ? -22.833 39.805 68.906 1.00 90.88 285 LEU A C 1
ATOM 2120 O O . LEU A 1 285 ? -22.866 40.274 70.041 1.00 90.88 285 LEU A O 1
ATOM 2124 N N . HIS A 1 286 ? -22.500 40.541 67.842 1.00 90.75 286 HIS A N 1
ATOM 2125 C CA . HIS A 1 286 ? -22.174 41.965 67.946 1.00 90.75 286 HIS A CA 1
ATOM 2126 C C . HIS A 1 286 ? -23.364 42.826 68.388 1.00 90.75 286 HIS A C 1
ATOM 2128 O O . HIS A 1 286 ? -23.168 43.807 69.105 1.00 90.75 286 HIS A O 1
ATOM 2134 N N . GLY A 1 287 ? -24.585 42.486 67.966 1.00 91.94 287 GLY A N 1
ATOM 2135 C CA . GLY A 1 287 ? -25.804 43.156 68.422 1.00 91.94 287 GLY A CA 1
ATOM 2136 C C . GLY A 1 287 ? -26.028 42.982 69.926 1.00 91.94 287 GLY A C 1
ATOM 2137 O O . GLY A 1 287 ? -26.194 43.972 70.636 1.00 91.94 287 GLY A O 1
ATOM 2138 N N . LEU A 1 288 ? -25.943 41.740 70.413 1.00 91.75 288 LEU A N 1
ATOM 2139 C CA . LEU A 1 288 ? -26.084 41.409 71.834 1.00 91.75 288 LEU A CA 1
ATOM 2140 C C . LEU A 1 288 ? -25.006 42.079 72.695 1.00 91.75 288 LEU A C 1
ATOM 2142 O O . LEU A 1 288 ? -25.317 42.623 73.751 1.00 91.75 288 LEU A O 1
ATOM 2146 N N . ASP A 1 289 ? -23.750 42.085 72.240 1.00 92.06 289 ASP A N 1
ATOM 2147 C CA . ASP A 1 289 ? -22.649 42.743 72.956 1.00 92.06 289 ASP A CA 1
ATOM 2148 C C . ASP A 1 289 ? -22.909 44.251 73.131 1.00 92.06 289 ASP A C 1
ATOM 2150 O O . ASP A 1 289 ? -22.742 44.795 74.224 1.00 92.06 289 ASP A O 1
ATOM 2154 N N . ARG A 1 290 ? -23.425 44.924 72.091 1.00 90.12 290 ARG A N 1
ATOM 2155 C CA . ARG A 1 290 ? -23.819 46.340 72.177 1.00 90.12 290 ARG A CA 1
ATOM 2156 C C . ARG A 1 290 ? -24.970 46.580 73.150 1.00 90.12 290 ARG A C 1
ATOM 2158 O O . ARG A 1 290 ? -24.932 47.567 73.882 1.00 90.12 290 ARG A O 1
ATOM 2165 N N . GLU A 1 291 ? -25.983 45.716 73.163 1.00 91.25 291 GLU A N 1
ATOM 2166 C CA . GLU A 1 291 ? -27.101 45.824 74.111 1.00 91.25 291 GLU A CA 1
ATOM 2167 C C . GLU A 1 291 ? -26.628 45.657 75.559 1.00 91.25 291 GLU A C 1
ATOM 2169 O O . GLU A 1 291 ? -26.945 46.492 76.407 1.00 91.25 291 GLU A O 1
ATOM 2174 N N . VAL A 1 292 ? -25.810 44.635 75.836 1.00 90.81 292 VAL A N 1
ATOM 2175 C CA . VAL A 1 292 ? -25.240 44.390 77.170 1.00 90.81 292 VAL A CA 1
ATOM 2176 C C . VAL A 1 292 ? -24.387 45.572 77.627 1.00 90.81 292 VAL A C 1
ATOM 2178 O O . VAL A 1 292 ? -24.567 46.062 78.744 1.00 90.81 292 VAL A O 1
ATOM 2181 N N . GLN A 1 293 ? -23.496 46.079 76.769 1.00 86.88 293 GLN A N 1
ATOM 2182 C CA . GLN A 1 293 ? -22.683 47.260 77.078 1.00 86.88 293 GLN A CA 1
ATOM 2183 C C . GLN A 1 293 ? -23.547 48.503 77.331 1.00 86.88 293 GLN A C 1
ATOM 2185 O O . GLN A 1 293 ? -23.259 49.275 78.247 1.00 86.88 293 GLN A O 1
ATOM 2190 N N . GLY A 1 294 ? -24.630 48.683 76.568 1.00 86.75 294 GLY A N 1
ATOM 2191 C CA . GLY A 1 294 ? -25.597 49.761 76.772 1.00 86.75 294 GLY A CA 1
ATOM 2192 C C . GLY A 1 294 ? -26.293 49.692 78.135 1.00 86.75 294 GLY A C 1
ATOM 2193 O O . GLY A 1 294 ? -26.354 50.700 78.840 1.00 86.75 294 GLY A O 1
ATOM 2194 N N . ILE A 1 295 ? -26.758 48.504 78.542 1.00 87.50 295 ILE A N 1
ATOM 2195 C CA . ILE A 1 295 ? -27.389 48.271 79.854 1.00 87.50 295 ILE A CA 1
ATOM 2196 C C . ILE A 1 295 ? -26.394 48.526 80.993 1.00 87.50 295 ILE A C 1
ATOM 2198 O O . ILE A 1 295 ? -26.722 49.235 81.945 1.00 87.50 295 ILE A O 1
ATOM 2202 N N . LEU A 1 296 ? -25.166 48.004 80.886 1.00 80.50 296 LEU A N 1
ATOM 2203 C CA . LEU A 1 296 ? -24.109 48.221 81.882 1.00 80.50 296 LEU A CA 1
ATOM 2204 C C . LEU A 1 296 ? -23.779 49.711 82.057 1.00 80.50 296 LEU A C 1
ATOM 2206 O O . LEU A 1 296 ? -23.624 50.182 83.183 1.00 80.50 296 LEU A O 1
ATOM 2210 N N . HIS A 1 297 ? -23.718 50.472 80.961 1.00 80.56 297 HIS A N 1
ATOM 2211 C CA . HIS A 1 297 ? -23.512 51.920 81.020 1.00 80.56 297 HIS A CA 1
ATOM 2212 C C . HIS A 1 297 ? -24.696 52.683 81.630 1.00 80.56 297 HIS A C 1
ATOM 2214 O O . HIS A 1 297 ? -24.473 53.722 82.255 1.00 80.56 297 HIS A O 1
ATOM 2220 N N . GLY A 1 298 ? -25.927 52.196 81.452 1.00 77.06 298 GLY A N 1
ATOM 2221 C CA . GLY A 1 298 ? -27.131 52.770 82.058 1.00 77.06 298 GLY A CA 1
ATOM 2222 C C . GLY A 1 298 ? -27.195 52.558 83.572 1.00 77.06 298 GLY A C 1
ATOM 2223 O O . GLY A 1 298 ? -27.444 53.508 84.305 1.00 77.06 298 GLY A O 1
ATOM 2224 N N . LEU A 1 299 ? -26.882 51.346 84.043 1.00 73.31 299 LEU A N 1
ATOM 2225 C CA . LEU A 1 299 ? -26.885 50.990 85.470 1.00 73.31 299 LEU A CA 1
ATOM 2226 C C . LEU A 1 299 ? -25.771 51.675 86.279 1.00 73.31 299 LEU A C 1
ATOM 2228 O O . LEU A 1 299 ? -25.901 51.837 87.484 1.00 73.31 299 LEU A O 1
ATOM 2232 N N . GLY A 1 300 ? -24.675 52.093 85.640 1.00 63.38 300 GLY A N 1
ATOM 2233 C CA . GLY A 1 300 ? -23.591 52.837 86.297 1.00 63.38 300 GLY A CA 1
ATOM 2234 C C . GLY A 1 300 ? -23.855 54.338 86.489 1.00 63.38 300 GLY A C 1
ATOM 2235 O O . GLY A 1 300 ? -22.937 55.056 86.885 1.00 63.38 300 GLY A O 1
ATOM 2236 N N . ARG A 1 301 ? -25.051 54.834 86.138 1.00 60.53 301 ARG A N 1
ATOM 2237 C CA . ARG A 1 301 ? -25.439 56.255 86.230 1.00 60.53 301 ARG A CA 1
ATOM 2238 C C . ARG A 1 301 ? -26.590 56.537 87.208 1.00 60.53 301 ARG A C 1
ATOM 2240 O O . ARG A 1 301 ? -27.014 57.690 87.281 1.00 60.53 301 ARG A O 1
ATOM 2247 N N . GLU A 1 302 ? -27.062 55.531 87.938 1.00 51.31 302 GLU A N 1
ATOM 2248 C CA . GLU A 1 302 ? -28.015 55.656 89.058 1.00 51.31 302 GLU A CA 1
ATOM 2249 C C . GLU A 1 302 ? -27.284 55.567 90.404 1.00 51.31 302 GLU A C 1
ATOM 2251 O O . GLU A 1 302 ? -27.689 56.304 91.332 1.00 51.31 302 GLU A O 1
#

Sequence (302 aa):
MFDLLEEFGGKYNQCHFSCDEKARVVKIVSMSSRQFDQARKLITDRLAGEKQEDKTGKNKEGKGGGGKGPGKGAKISTKTGSSEVLSISKGHKLTVKRSNIVEEDVDAIVNAANSRLDHGAGVAGALSKASRGELQRASDTYVRNYGQVPVGGAALTSAGGKLKCKRVIHAVGPIASSQMTDLACSQLIYQAITNSLIEAEKMKAVSVSFPALSTGIYAVNKSLAAEAIFQAILKEVQGVLHGLDREVQGVLHGLDREVQGILHGLDREVQGVLHGLDREVQGILHGLDREVQGILHGLGRE

Radius of gyration: 33.9 Å; chains: 1; bounding box: 62×84×112 Å

pLDDT: mean 70.04, std 25.02, range [23.91, 98.44]